Protein AF-A0A4V3SUG1-F1 (afdb_monomer)

Nearest PDB structures (foldseek):
  7qv2-assembly1_o  TM=6.610E-01  e=2.410E+00  Bacillus subtilis subsp. subtilis str. 168

Solvent-accessible surface area (backbone atoms only — not comparable to full-atom values): 10785 Å² total; per-residue (Å²): 130,86,82,70,80,78,50,72,69,60,48,41,54,49,28,50,52,49,37,55,48,49,69,65,72,40,88,90,55,64,85,38,77,63,55,48,48,53,32,50,50,28,51,52,52,40,51,50,55,50,52,50,44,53,58,48,58,72,50,45,50,59,50,50,52,52,50,52,52,52,49,48,53,52,48,53,54,53,71,71,41,43,58,68,19,54,51,28,40,54,55,15,66,74,33,38,89,87,35,51,72,59,15,52,52,28,43,52,51,14,54,49,39,40,54,53,50,70,62,44,64,60,58,56,52,52,49,51,52,52,47,51,50,53,51,50,52,40,67,78,44,76,64,81,79,87,50,100,80,50,93,82,66,81,71,74,87,71,72,78,77,68,52,75,66,54,51,50,51,57,52,49,52,72,76,62,70,72,87,86,82,83,86,86,135

Secondary structure (DSSP, 8-state):
----PPPHHHHHHHHHHHHHHHHHS-SSSTT-HHHHHHHHHHHHHHHHHHHHHIIIIIIIHHHHHHHHHHHHHHHHHHHHS-HHHHHHHHHHHHHTTT-HHHHHHHHHHHHHHHHHHHTTHHHHHHHHHHHHHHHHHHHHS-S--S-TT-TT-----------HHHHHHHHHHHHH---------

Foldseek 3Di:
DPCPDDDLVNLLVVLVVLLVCLCVVDPPCRPPPPSVVSNVVSVVVNVVSVVVCCVCPVDPVVVVVVVVVVVVVVVVVVLLDLVQLVVLQVVLVVCCVPCVPSSVVSNVVSVVSVVVSVVCPVVVVVVVVVVVVVVVVCVVPVDDPPDPPDPPDPPPPDDDPDPPVRVVVVVCCVPPVDDDDDDDD

pLDDT: mean 75.35, std 15.06, range [39.34, 98.12]

Sequence (185 aa):
MTDTPMTPDAALTRLRQYGELTSTWSTATYNDGTEKALHEIALTLATEVQQWRATFGEKALPGALAEMNRLRARVAELEGRPIEAHVLRQAAAQVEDDYPEAAASLYKAANGAEHAAARRPWQAADLAEGQAQLDAMRADHPAPCRVPDSPDCTCPDEEPPLSGDSLRTALHGHLFGGSRGLDQR

Structure (mmCIF, N/CA/C/O backbone):
data_AF-A0A4V3SUG1-F1
#
_entry.id   AF-A0A4V3SUG1-F1
#
loop_
_atom_site.group_PDB
_atom_site.id
_atom_site.type_symbol
_atom_site.label_atom_id
_atom_site.label_alt_id
_atom_site.label_comp_id
_atom_site.label_asym_id
_atom_site.label_entity_id
_atom_site.label_seq_id
_atom_site.pdbx_PDB_ins_code
_atom_site.Cartn_x
_atom_site.Cartn_y
_atom_site.Cartn_z
_atom_site.occupancy
_atom_site.B_iso_or_equiv
_atom_site.auth_seq_id
_atom_site.auth_comp_id
_atom_site.auth_asym_id
_atom_site.auth_atom_id
_atom_site.pdbx_PDB_model_num
ATOM 1 N N . MET A 1 1 ? -26.459 17.212 17.503 1.00 39.34 1 MET A N 1
ATOM 2 C CA . MET A 1 1 ? -25.762 16.248 18.375 1.00 39.34 1 MET A CA 1
ATOM 3 C C . MET A 1 1 ? -24.494 15.871 17.644 1.00 39.34 1 MET A C 1
ATOM 5 O O . MET A 1 1 ? -24.583 15.443 16.505 1.00 39.34 1 MET A O 1
ATOM 9 N N . THR A 1 2 ? -23.327 16.186 18.195 1.00 47.56 2 THR A N 1
ATOM 10 C CA . THR A 1 2 ? -22.052 15.781 17.596 1.00 47.56 2 THR A CA 1
ATOM 11 C C . THR A 1 2 ? -21.879 14.293 17.864 1.00 47.56 2 THR A C 1
ATOM 13 O O . THR A 1 2 ? -21.487 13.915 18.968 1.00 47.56 2 THR A O 1
ATOM 16 N N . ASP A 1 3 ? -22.233 13.462 16.883 1.00 63.66 3 ASP A N 1
ATOM 17 C CA . ASP A 1 3 ? -21.996 12.015 16.893 1.00 63.66 3 ASP A CA 1
ATOM 18 C C . ASP A 1 3 ? -20.505 11.749 16.697 1.00 63.66 3 ASP A C 1
ATOM 20 O O . ASP A 1 3 ? -20.053 11.254 15.667 1.00 63.66 3 ASP A O 1
ATOM 24 N N . THR A 1 4 ? -19.706 12.133 17.689 1.00 75.50 4 THR A N 1
ATOM 25 C CA . THR A 1 4 ? -18.335 11.655 17.776 1.00 75.50 4 THR A CA 1
ATOM 26 C C . THR A 1 4 ? -18.421 10.161 18.085 1.00 75.50 4 THR A C 1
ATOM 28 O O . THR A 1 4 ? -18.920 9.801 19.158 1.00 75.50 4 THR A O 1
ATOM 31 N N . PRO A 1 5 ? -17.981 9.275 17.172 1.00 76.44 5 PRO A N 1
ATOM 32 C CA . PRO A 1 5 ? -18.080 7.842 17.391 1.00 76.44 5 PRO A CA 1
ATOM 33 C C . PRO A 1 5 ? -17.261 7.454 18.626 1.00 76.44 5 PRO A C 1
ATOM 35 O O . PRO A 1 5 ? -16.101 7.841 18.780 1.00 76.44 5 PRO A O 1
ATOM 38 N N . MET A 1 6 ? -17.891 6.710 19.536 1.00 83.00 6 MET A N 1
ATOM 39 C CA . MET A 1 6 ? -17.261 6.250 20.771 1.00 83.00 6 MET A CA 1
ATOM 40 C C . MET A 1 6 ? -16.133 5.270 20.445 1.00 83.00 6 MET A C 1
ATOM 42 O O . MET A 1 6 ? -16.311 4.351 19.646 1.00 83.00 6 MET A O 1
ATOM 46 N N . THR A 1 7 ? -14.971 5.445 21.075 1.00 86.44 7 THR A N 1
ATOM 47 C CA . THR A 1 7 ? -13.862 4.504 20.899 1.00 86.44 7 THR A CA 1
ATOM 48 C C . THR A 1 7 ? -14.201 3.149 21.539 1.00 86.44 7 THR A C 1
ATOM 50 O O . THR A 1 7 ? -14.936 3.109 22.531 1.00 86.44 7 THR A O 1
ATOM 53 N N . PRO A 1 8 ? -13.650 2.029 21.034 1.00 83.56 8 PRO A N 1
ATOM 54 C CA . PRO A 1 8 ? -13.909 0.699 21.596 1.00 83.56 8 PRO A CA 1
ATOM 55 C C . PRO A 1 8 ? -13.581 0.592 23.093 1.00 83.56 8 PRO A C 1
ATOM 57 O O . PRO A 1 8 ? -14.304 -0.058 23.844 1.00 83.56 8 PRO A O 1
ATOM 60 N N . ASP A 1 9 ? -12.536 1.286 23.552 1.00 83.06 9 ASP A N 1
ATOM 61 C CA . ASP A 1 9 ? -12.132 1.302 24.964 1.00 83.06 9 ASP A CA 1
ATOM 62 C C . ASP A 1 9 ? -13.114 2.080 25.846 1.00 83.06 9 ASP A C 1
ATOM 64 O O . ASP A 1 9 ? -13.445 1.647 26.956 1.00 83.06 9 ASP A O 1
ATOM 68 N N . ALA A 1 10 ? -13.639 3.197 25.335 1.00 85.12 10 ALA A N 1
ATOM 69 C CA . ALA A 1 10 ? -14.691 3.944 26.008 1.00 85.12 10 ALA A CA 1
ATOM 70 C C . ALA A 1 10 ? -15.994 3.130 26.068 1.00 85.12 10 ALA A C 1
ATOM 72 O O . ALA A 1 10 ? -16.642 3.110 27.113 1.00 85.12 10 ALA A O 1
ATOM 73 N N . ALA A 1 11 ? -16.337 2.399 25.001 1.00 86.19 11 ALA A N 1
ATOM 74 C CA . ALA A 1 11 ? -17.502 1.516 24.967 1.00 86.19 11 ALA A CA 1
ATOM 75 C C . ALA A 1 11 ? -17.386 0.364 25.979 1.00 86.19 11 ALA A C 1
ATOM 77 O O . ALA A 1 11 ? -18.311 0.140 26.757 1.00 86.19 11 ALA A O 1
ATOM 78 N N . LEU A 1 12 ? -16.233 -0.313 26.047 1.00 86.75 12 LEU A N 1
ATOM 79 C CA . LEU A 1 12 ? -15.983 -1.381 27.025 1.00 86.75 12 LEU A CA 1
ATOM 80 C C . LEU A 1 12 ? -16.062 -0.888 28.467 1.00 86.75 12 LEU A C 1
ATOM 82 O O . LEU A 1 12 ? -16.659 -1.547 29.318 1.00 86.75 12 LEU A O 1
ATOM 86 N N . THR A 1 13 ? -15.476 0.278 28.738 1.00 89.56 1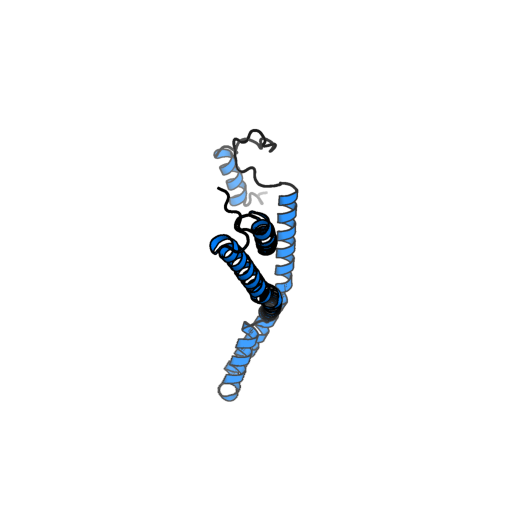3 THR A N 1
ATOM 87 C CA . THR A 1 13 ? -15.534 0.902 30.065 1.00 89.56 13 THR A CA 1
ATOM 88 C C . THR A 1 13 ? -16.981 1.181 30.460 1.00 89.56 13 THR A C 1
ATOM 90 O O . THR A 1 13 ? -17.400 0.833 31.562 1.00 89.56 13 THR A O 1
ATOM 93 N N . ARG A 1 14 ? -17.773 1.731 29.534 1.00 87.12 14 ARG A N 1
ATOM 94 C CA . ARG A 1 14 ? -19.186 2.036 29.769 1.00 87.12 14 ARG A CA 1
ATOM 95 C C . ARG A 1 14 ? -20.020 0.776 29.991 1.00 87.12 14 ARG A C 1
ATOM 97 O O . ARG A 1 14 ? -20.840 0.757 30.898 1.00 87.12 14 ARG A O 1
ATOM 104 N N . LEU A 1 15 ? -19.798 -0.281 29.209 1.00 88.50 15 LEU A N 1
ATOM 105 C CA . LEU A 1 15 ? -20.522 -1.550 29.347 1.00 88.50 15 LEU A CA 1
ATOM 106 C C . LEU A 1 15 ? -20.236 -2.239 30.688 1.00 88.50 15 LEU A C 1
ATOM 108 O O . LEU A 1 15 ? -21.158 -2.757 31.313 1.00 88.50 15 LEU A O 1
ATOM 112 N N . ARG A 1 16 ? -18.990 -2.182 31.179 1.00 85.44 16 ARG A N 1
ATOM 113 C CA . ARG A 1 16 ? -18.639 -2.681 32.521 1.00 85.44 16 ARG A CA 1
ATOM 114 C C . ARG A 1 16 ? -19.339 -1.891 33.621 1.00 85.44 16 ARG A C 1
ATOM 116 O O . ARG A 1 16 ? -19.961 -2.491 34.489 1.00 85.44 16 ARG A O 1
ATOM 123 N N . GLN A 1 17 ? -19.313 -0.562 33.527 1.00 85.56 17 GLN A N 1
ATOM 124 C CA . GLN A 1 17 ? -20.032 0.309 34.461 1.00 85.56 17 GLN A CA 1
ATOM 125 C C . GLN A 1 17 ? -21.537 0.019 34.454 1.00 85.56 17 GLN A C 1
ATOM 127 O O . GLN A 1 17 ? -22.148 -0.057 35.513 1.00 85.56 17 GLN A O 1
ATOM 132 N N . TYR A 1 18 ? -22.141 -0.205 33.283 1.00 83.06 18 TYR A N 1
ATOM 133 C CA . TYR A 1 18 ? -23.546 -0.606 33.187 1.00 83.06 18 TYR A CA 1
ATOM 134 C C . TYR A 1 18 ? -23.814 -1.967 33.839 1.00 83.06 18 TYR A C 1
ATOM 136 O O . TYR A 1 18 ? -24.803 -2.101 34.556 1.00 83.06 18 TYR A O 1
ATOM 144 N N . GLY A 1 19 ? -22.940 -2.958 33.648 1.00 76.50 19 GLY A N 1
ATOM 145 C CA . GLY A 1 19 ? -23.052 -4.264 34.304 1.00 76.50 19 GLY A CA 1
ATOM 146 C C . GLY A 1 19 ? -22.979 -4.180 35.835 1.00 76.50 19 GLY A C 1
ATOM 147 O O . GLY A 1 19 ? -23.731 -4.862 36.526 1.00 76.50 19 GLY A O 1
ATOM 148 N N . GLU A 1 20 ? -22.126 -3.303 36.366 1.00 78.62 20 GLU A N 1
ATOM 149 C CA . GLU A 1 20 ? -21.974 -3.070 37.808 1.00 78.62 20 GLU A CA 1
ATOM 150 C C . GLU A 1 20 ? -23.147 -2.266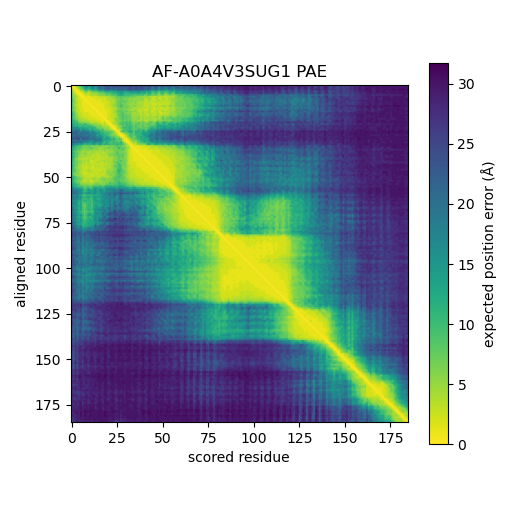 38.395 1.00 78.62 20 GLU A C 1
ATOM 152 O O . GLU A 1 20 ? -23.672 -2.603 39.457 1.00 78.62 20 GLU A O 1
ATOM 157 N N . LEU A 1 21 ? -23.621 -1.235 37.692 1.00 74.38 21 LEU A N 1
ATOM 158 C CA . LEU A 1 21 ? -24.740 -0.401 38.143 1.00 74.38 21 LEU A CA 1
ATOM 159 C C . LEU A 1 21 ? -26.077 -1.146 38.092 1.00 74.38 21 LEU A C 1
ATOM 161 O O . LEU A 1 21 ? -26.875 -1.026 39.016 1.00 74.38 21 LEU A O 1
ATOM 165 N N . THR A 1 22 ? -26.303 -1.970 37.067 1.00 65.12 22 THR A N 1
ATOM 166 C CA . THR A 1 22 ? -27.510 -2.817 36.980 1.00 65.12 22 THR A CA 1
ATOM 167 C C . THR A 1 22 ? -27.566 -3.855 38.095 1.00 65.12 22 THR A C 1
ATOM 169 O O . THR A 1 22 ? -28.653 -4.192 38.545 1.00 65.12 22 THR A O 1
ATOM 172 N N . SER A 1 23 ? -26.415 -4.294 38.614 1.00 62.53 23 SER A N 1
ATOM 173 C CA . SER A 1 23 ? -26.370 -5.182 39.778 1.00 62.53 23 SER A CA 1
ATOM 174 C C . SER A 1 23 ? -26.768 -4.488 41.084 1.00 62.53 23 SER A C 1
ATOM 176 O O . SER A 1 23 ? -27.172 -5.151 42.022 1.00 62.53 23 SER A O 1
ATOM 178 N N . THR A 1 24 ? -26.687 -3.161 41.190 1.00 62.56 24 THR A N 1
ATOM 179 C CA . THR A 1 24 ? -26.951 -2.453 42.458 1.00 62.56 24 THR A CA 1
ATOM 180 C C . THR A 1 24 ? -28.260 -1.670 42.461 1.00 62.56 24 THR A C 1
ATOM 182 O O . THR A 1 24 ? -28.646 -1.145 43.506 1.00 62.56 24 THR A O 1
ATOM 185 N N . TRP A 1 25 ? -28.958 -1.589 41.322 1.00 63.44 25 TRP A N 1
ATOM 186 C CA . TRP A 1 25 ? -30.063 -0.646 41.159 1.00 63.44 25 TRP A CA 1
ATOM 187 C C . TRP A 1 25 ? -31.364 -1.046 41.858 1.00 63.44 25 TRP A C 1
ATOM 189 O O . TRP A 1 25 ? -32.143 -0.162 42.212 1.00 63.44 25 TRP A O 1
ATOM 199 N N . SER A 1 26 ? -31.571 -2.330 42.156 1.00 51.25 26 SER A N 1
ATOM 200 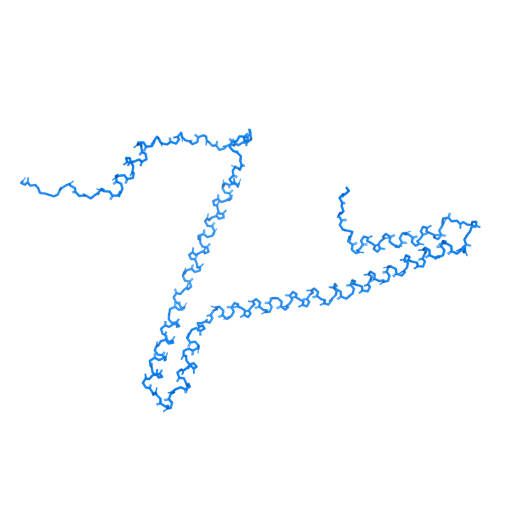C CA . SER A 1 26 ? -32.737 -2.755 42.924 1.00 51.25 26 SER A CA 1
ATOM 201 C C . SER A 1 26 ? -32.447 -3.976 43.788 1.00 51.25 26 SER A C 1
ATOM 203 O O . SER A 1 26 ? -32.254 -5.085 43.308 1.00 51.25 26 SER A O 1
ATOM 205 N N . THR A 1 27 ? -32.468 -3.797 45.107 1.00 54.91 27 THR A N 1
ATOM 206 C CA . THR A 1 27 ? -32.511 -4.908 46.072 1.00 54.91 27 THR A CA 1
ATOM 207 C C . THR A 1 27 ? -33.923 -5.483 46.235 1.00 54.91 27 THR A C 1
ATOM 209 O O . THR A 1 27 ? -34.080 -6.546 46.830 1.00 54.91 27 THR A O 1
ATOM 212 N N . ALA A 1 28 ? -34.950 -4.806 45.702 1.00 54.59 28 ALA A N 1
ATOM 213 C CA . ALA A 1 28 ? -36.356 -5.213 45.780 1.00 54.59 28 ALA A CA 1
ATOM 214 C C . ALA A 1 28 ? -36.788 -6.122 44.614 1.00 54.59 28 ALA A C 1
ATOM 216 O O . ALA A 1 28 ? -37.690 -6.942 44.775 1.00 54.59 28 ALA A O 1
ATOM 217 N N . THR A 1 29 ? -36.126 -5.994 43.463 1.00 57.28 29 THR A N 1
ATOM 218 C CA . THR A 1 29 ? -36.338 -6.804 42.252 1.00 57.28 29 THR A CA 1
ATOM 219 C C . THR A 1 29 ? -35.057 -7.478 41.776 1.00 57.28 29 THR A C 1
ATOM 221 O O . THR A 1 29 ? -35.002 -7.973 40.655 1.00 57.28 29 THR A O 1
ATOM 224 N N . TYR A 1 30 ? -34.041 -7.542 42.641 1.00 48.16 30 TYR A N 1
ATOM 225 C CA . TYR A 1 30 ? -32.801 -8.255 42.372 1.00 48.16 30 TYR A CA 1
ATOM 226 C C . TYR A 1 30 ? -33.146 -9.659 41.864 1.00 48.16 30 TYR A C 1
ATOM 228 O O . TYR A 1 30 ? -33.762 -10.441 42.595 1.00 48.16 30 TYR A O 1
ATOM 236 N N . ASN A 1 31 ? -32.752 -9.967 40.623 1.00 54.44 31 ASN A N 1
ATOM 237 C CA . ASN A 1 31 ? -33.050 -11.218 39.909 1.00 54.44 31 ASN A CA 1
ATOM 238 C C . ASN A 1 31 ? -34.424 -11.298 39.196 1.00 54.44 31 ASN A C 1
ATOM 240 O O . ASN A 1 31 ? -34.845 -12.396 38.818 1.00 54.44 31 ASN A O 1
ATOM 244 N N . ASP A 1 32 ? -35.115 -10.174 38.975 1.00 64.56 32 ASP A N 1
ATOM 245 C CA . ASP A 1 32 ? -36.235 -10.103 38.032 1.00 64.56 32 ASP A CA 1
ATOM 246 C C . ASP A 1 32 ? -35.755 -10.178 36.572 1.00 64.56 32 ASP A C 1
ATOM 248 O O . ASP A 1 32 ? -34.571 -10.028 36.255 1.00 64.56 32 ASP A O 1
ATOM 252 N N . GLY A 1 33 ? -36.684 -10.470 35.661 1.00 70.19 33 GLY A N 1
ATOM 253 C CA . GLY A 1 33 ? -36.345 -10.749 34.268 1.00 70.19 33 GLY A CA 1
ATOM 254 C C . GLY A 1 33 ? -35.721 -9.573 33.510 1.00 70.19 33 GLY A C 1
ATOM 255 O O . GLY A 1 33 ? -34.997 -9.814 32.548 1.00 70.19 33 GLY A O 1
ATOM 256 N N . THR A 1 34 ? -35.965 -8.323 33.914 1.00 76.12 34 THR A N 1
ATOM 257 C CA . THR A 1 34 ? -35.558 -7.148 33.125 1.00 76.12 34 THR A CA 1
ATOM 258 C C . THR A 1 34 ? -34.149 -6.697 33.485 1.00 76.12 34 THR A C 1
ATOM 260 O O . THR A 1 34 ? -33.325 -6.495 32.593 1.00 76.12 34 THR A O 1
ATOM 263 N N . GLU A 1 35 ? -33.832 -6.584 34.777 1.00 70.50 35 GLU A N 1
ATOM 264 C CA . GLU A 1 35 ? -32.487 -6.189 35.224 1.00 70.50 35 GLU A CA 1
ATOM 265 C C . GLU A 1 35 ? -31.446 -7.245 34.850 1.00 70.50 35 GLU A C 1
ATOM 267 O O . GLU A 1 35 ? -30.361 -6.917 34.362 1.00 70.50 35 GLU A O 1
ATOM 272 N N . LYS A 1 36 ? -31.815 -8.525 34.976 1.00 75.75 36 LYS A N 1
ATOM 273 C CA . LYS A 1 36 ? -30.982 -9.641 34.532 1.00 75.75 36 LYS A CA 1
ATOM 274 C C . LYS A 1 36 ? -30.741 -9.612 33.021 1.00 75.75 36 LYS A C 1
ATOM 276 O O . LYS A 1 36 ? -29.599 -9.763 32.595 1.00 75.75 36 LYS A O 1
ATOM 281 N N . ALA A 1 37 ? -31.778 -9.360 32.218 1.00 81.31 37 ALA A N 1
ATOM 282 C CA . ALA A 1 37 ? -31.633 -9.261 30.767 1.00 81.31 37 ALA A CA 1
ATOM 283 C C . ALA A 1 37 ? -30.714 -8.099 30.355 1.00 81.31 37 ALA A C 1
ATOM 285 O O . ALA A 1 37 ? -29.872 -8.264 29.476 1.00 81.31 37 ALA A O 1
ATOM 286 N N . LEU A 1 38 ? -30.821 -6.935 31.004 1.00 80.50 38 LEU A N 1
ATOM 287 C CA . LEU A 1 38 ? -29.943 -5.791 30.726 1.00 80.50 38 LEU A CA 1
ATOM 288 C C . LEU A 1 38 ? -28.483 -6.075 31.094 1.00 80.50 38 LEU A C 1
ATOM 290 O O . LEU A 1 38 ? -27.578 -5.706 30.342 1.00 80.50 38 LEU A O 1
ATOM 294 N N . HIS A 1 39 ? -28.252 -6.753 32.218 1.00 80.12 39 HIS A N 1
ATOM 295 C CA . HIS A 1 39 ? -26.918 -7.187 32.619 1.00 80.12 39 HIS A CA 1
ATOM 296 C C . HIS A 1 39 ? -26.322 -8.185 31.613 1.00 80.12 39 HIS A C 1
ATOM 298 O O . HIS A 1 39 ? -25.184 -8.016 31.174 1.00 80.12 39 HIS A O 1
ATOM 304 N N . GLU A 1 40 ? -27.101 -9.183 31.188 1.00 84.56 40 GLU A N 1
ATOM 305 C CA . GLU A 1 40 ? -26.687 -10.161 30.175 1.00 84.56 40 GLU A CA 1
ATOM 306 C C . GLU A 1 40 ? -26.355 -9.484 28.839 1.00 84.56 40 GLU A C 1
ATOM 308 O O . GLU A 1 40 ? -25.291 -9.739 28.277 1.00 84.56 40 GLU A O 1
ATOM 313 N N . ILE A 1 41 ? -27.187 -8.544 28.378 1.00 85.81 41 ILE A N 1
ATOM 314 C CA . ILE A 1 41 ? -26.924 -7.757 27.163 1.00 85.81 41 ILE A CA 1
ATOM 315 C C . ILE A 1 41 ? -25.614 -6.967 27.292 1.00 85.81 41 ILE A C 1
ATOM 317 O O . ILE A 1 41 ? -24.803 -6.967 26.364 1.00 85.81 41 ILE A O 1
ATOM 321 N N . ALA A 1 42 ? -25.373 -6.312 28.432 1.00 85.19 42 ALA A N 1
ATOM 322 C CA . ALA A 1 42 ? -24.147 -5.549 28.653 1.00 85.19 42 ALA A CA 1
ATOM 323 C C . ALA A 1 42 ? -22.894 -6.442 28.604 1.00 85.19 42 ALA A C 1
ATOM 325 O O . ALA A 1 42 ? -21.883 -6.054 28.011 1.00 85.19 42 ALA A O 1
ATOM 326 N N . LEU A 1 43 ? -22.969 -7.649 29.174 1.00 85.94 43 LEU A N 1
ATOM 327 C CA . LEU A 1 43 ? -21.888 -8.633 29.114 1.00 85.94 43 LEU A CA 1
ATOM 328 C C . LEU A 1 43 ? -21.658 -9.147 27.690 1.00 85.94 43 LEU A C 1
ATOM 330 O O . LEU A 1 43 ? -20.514 -9.148 27.234 1.00 85.94 43 LEU A O 1
ATOM 334 N N . THR A 1 44 ? -22.718 -9.527 26.972 1.00 92.19 44 THR A N 1
ATOM 335 C CA . THR A 1 44 ? -22.619 -10.005 25.584 1.00 92.19 44 THR A CA 1
ATOM 336 C C . THR A 1 44 ? -21.986 -8.948 24.684 1.00 92.19 44 THR A C 1
ATOM 338 O O . THR A 1 44 ? -21.011 -9.242 23.992 1.00 92.19 44 THR A O 1
ATOM 341 N N . LEU A 1 45 ? -22.446 -7.696 24.763 1.00 89.94 45 LEU A N 1
ATOM 342 C CA . LEU A 1 45 ? -21.866 -6.590 23.999 1.00 89.94 45 LEU A CA 1
ATOM 343 C C . LEU A 1 45 ? -20.395 -6.347 24.367 1.00 89.94 45 LEU A C 1
ATOM 345 O O . LEU A 1 45 ? -19.571 -6.079 23.494 1.00 89.94 45 LEU A O 1
ATOM 349 N N . ALA A 1 46 ? -20.026 -6.470 25.646 1.00 87.56 46 ALA A N 1
ATOM 350 C CA . ALA A 1 46 ? -18.634 -6.316 26.061 1.00 87.56 46 ALA A CA 1
ATOM 351 C C . ALA A 1 46 ? -17.740 -7.428 25.488 1.00 87.56 46 ALA A C 1
ATOM 353 O O . ALA A 1 46 ? -16.597 -7.163 25.106 1.00 87.56 46 ALA A O 1
ATOM 354 N N . THR A 1 47 ? -18.247 -8.660 25.405 1.00 90.38 47 THR A N 1
ATOM 355 C CA . THR A 1 47 ? -17.551 -9.778 24.758 1.00 90.38 47 THR A CA 1
ATOM 356 C C . THR A 1 47 ? -17.404 -9.552 23.254 1.00 90.38 47 THR A C 1
ATOM 358 O O . THR A 1 47 ? -16.306 -9.725 22.728 1.00 90.38 47 THR A O 1
ATOM 361 N N . GLU A 1 48 ? -18.455 -9.115 22.563 1.00 91.44 48 GLU A N 1
ATOM 362 C CA . GLU A 1 48 ? -18.408 -8.833 21.122 1.00 91.44 48 GLU A CA 1
ATOM 363 C C . GLU A 1 48 ? -17.403 -7.724 20.784 1.00 91.44 48 GLU A C 1
ATOM 365 O O . GLU A 1 48 ? -16.558 -7.898 19.904 1.00 91.44 48 GLU A O 1
ATOM 370 N N . VAL A 1 49 ? -17.403 -6.619 21.539 1.00 88.50 49 VAL A N 1
ATOM 371 C CA . VAL A 1 49 ? -16.436 -5.526 21.338 1.00 88.50 49 VAL A CA 1
ATOM 372 C C . VAL A 1 49 ? -14.996 -6.005 21.574 1.00 88.50 49 VAL A C 1
ATOM 374 O O . VAL A 1 49 ? -14.090 -5.618 20.833 1.00 88.50 49 VAL A O 1
ATOM 377 N N . GLN A 1 50 ? -14.762 -6.888 22.554 1.00 87.19 50 GLN A N 1
ATOM 378 C CA . GLN A 1 50 ? -13.445 -7.508 22.758 1.00 87.19 50 GLN A CA 1
ATOM 379 C C . GLN A 1 50 ? -13.040 -8.414 21.589 1.00 87.19 50 GLN A C 1
ATOM 381 O O . GLN A 1 50 ? -11.897 -8.346 21.136 1.00 87.19 50 GLN A O 1
ATOM 386 N N . GLN A 1 51 ? -13.960 -9.228 21.067 1.00 86.69 51 GLN A N 1
ATOM 387 C CA . GLN A 1 51 ? -13.699 -10.086 19.908 1.00 86.69 51 GLN A CA 1
ATOM 388 C C . GLN A 1 51 ? -13.358 -9.263 18.663 1.00 86.69 51 GLN A C 1
ATOM 390 O O . GLN A 1 51 ? -12.402 -9.579 17.948 1.00 86.69 51 GLN A O 1
ATOM 395 N N . TRP A 1 52 ? -14.089 -8.174 18.416 1.00 85.88 52 TRP A N 1
ATOM 396 C CA . TRP A 1 52 ? -13.799 -7.266 17.307 1.00 85.88 52 TRP A CA 1
ATOM 397 C C . TRP A 1 52 ? -12.436 -6.603 17.490 1.00 85.88 52 TRP A C 1
ATOM 399 O O . TRP A 1 52 ? -11.642 -6.556 16.551 1.00 85.88 52 TRP A O 1
ATOM 409 N N . ARG A 1 53 ? -12.097 -6.174 18.710 1.00 83.12 53 ARG A N 1
ATOM 410 C CA . ARG A 1 53 ? -10.773 -5.618 19.008 1.00 83.12 53 ARG A CA 1
ATOM 411 C C . ARG A 1 53 ? -9.649 -6.620 18.744 1.00 83.12 53 ARG A C 1
ATOM 413 O O . ARG A 1 53 ? -8.653 -6.242 18.137 1.00 83.12 53 ARG A O 1
ATOM 420 N N . ALA A 1 54 ? -9.802 -7.877 19.143 1.00 82.94 54 ALA A N 1
ATOM 421 C CA . ALA A 1 54 ? -8.807 -8.913 18.862 1.00 82.94 54 ALA A CA 1
ATOM 422 C C . ALA A 1 54 ? -8.671 -9.174 17.350 1.00 82.94 54 ALA A C 1
ATOM 424 O O . ALA A 1 54 ? -7.568 -9.286 16.817 1.00 82.94 54 ALA A O 1
ATOM 425 N N . THR A 1 55 ? -9.796 -9.198 16.633 1.00 80.81 55 THR A N 1
ATOM 426 C CA . THR A 1 55 ? -9.825 -9.464 15.188 1.00 80.81 55 THR A CA 1
ATOM 427 C C . THR A 1 55 ? -9.176 -8.333 14.383 1.00 80.81 55 THR A C 1
ATOM 429 O O . THR A 1 55 ? -8.346 -8.588 13.510 1.00 80.81 55 THR A O 1
ATOM 432 N N . PHE A 1 56 ? -9.508 -7.078 14.693 1.00 75.19 56 PHE A N 1
ATOM 433 C CA . PHE A 1 56 ? -9.077 -5.915 13.910 1.00 75.19 56 PHE A CA 1
ATOM 434 C C . PHE A 1 56 ? -7.826 -5.213 14.467 1.00 75.19 56 PHE A C 1
ATOM 436 O O . PHE A 1 56 ? -7.049 -4.643 13.703 1.00 75.19 56 PHE A O 1
ATOM 443 N N . GLY A 1 57 ? -7.600 -5.263 15.780 1.00 70.00 57 GLY A N 1
ATOM 444 C CA . GLY A 1 57 ? -6.509 -4.555 16.454 1.00 70.00 57 GLY A CA 1
ATOM 445 C C . GLY A 1 57 ? -5.198 -5.337 16.517 1.00 70.00 57 GLY A C 1
ATOM 446 O O . GLY A 1 57 ? -4.151 -4.779 16.205 1.00 70.00 57 GLY A O 1
ATOM 447 N N . GLU A 1 58 ? -5.231 -6.621 16.890 1.00 63.69 58 GLU A N 1
ATOM 448 C CA . GLU A 1 58 ? -3.994 -7.393 17.115 1.00 63.69 58 GLU A CA 1
ATOM 449 C C . GLU A 1 58 ? -3.354 -7.920 15.829 1.00 63.69 58 GLU A C 1
ATOM 451 O O . GLU A 1 58 ? -2.132 -8.033 15.754 1.00 63.69 58 GLU A O 1
ATOM 456 N N . LYS A 1 59 ? -4.154 -8.251 14.808 1.00 60.59 59 LYS A N 1
ATOM 457 C CA . LYS A 1 59 ? -3.647 -8.929 13.602 1.00 60.59 59 LYS A CA 1
ATOM 458 C C . LYS A 1 59 ? -3.808 -8.119 12.323 1.00 60.59 59 LYS A C 1
ATOM 460 O O . LYS A 1 59 ? -2.895 -8.108 11.500 1.00 60.59 59 LYS A O 1
ATOM 465 N N . ALA A 1 60 ? -4.937 -7.435 12.149 1.00 72.50 60 ALA A N 1
ATOM 466 C CA . ALA A 1 60 ? -5.245 -6.794 10.873 1.00 72.50 60 ALA A CA 1
ATOM 467 C C . ALA A 1 60 ? -4.424 -5.517 10.641 1.00 72.50 60 ALA A C 1
ATOM 469 O O . ALA A 1 60 ? -3.839 -5.354 9.576 1.00 72.50 60 ALA A O 1
ATOM 470 N N . LEU A 1 61 ? -4.330 -4.633 11.638 1.00 77.81 61 LEU A N 1
ATOM 471 C CA . LEU A 1 61 ? -3.657 -3.337 11.490 1.00 77.81 61 LEU A CA 1
ATOM 472 C C . LEU A 1 61 ? -2.127 -3.445 11.358 1.00 77.81 61 LEU A C 1
ATOM 474 O O . LEU A 1 61 ? -1.585 -2.907 10.390 1.00 77.81 61 LEU A O 1
ATOM 478 N N . PRO A 1 62 ? -1.412 -4.164 12.247 1.00 80.00 62 PRO A N 1
ATOM 479 C CA . PRO A 1 62 ? 0.036 -4.326 12.113 1.00 80.00 62 PRO A CA 1
ATOM 480 C C . PRO A 1 62 ? 0.423 -5.095 10.844 1.00 80.00 62 PRO A C 1
ATOM 482 O O . PRO A 1 62 ? 1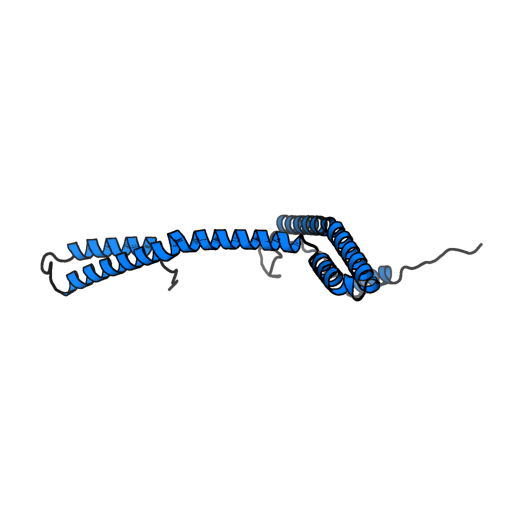.372 -4.713 10.162 1.00 80.00 62 PRO A O 1
ATOM 485 N N . GLY A 1 63 ? -0.341 -6.137 10.490 1.00 81.56 63 GLY A N 1
ATOM 486 C CA . GLY A 1 63 ? -0.129 -6.910 9.266 1.00 81.56 63 GLY A CA 1
ATOM 487 C C . GLY A 1 63 ? -0.343 -6.078 8.001 1.00 81.56 63 GLY A C 1
ATOM 488 O O . GLY A 1 63 ? 0.503 -6.092 7.110 1.00 81.56 63 GLY A O 1
ATOM 489 N N . ALA A 1 64 ? -1.422 -5.291 7.942 1.00 81.12 64 ALA A N 1
ATOM 490 C CA . ALA A 1 64 ? -1.697 -4.408 6.810 1.00 81.12 64 ALA A CA 1
ATOM 491 C C . ALA A 1 64 ? -0.655 -3.287 6.673 1.00 81.12 64 ALA A C 1
ATOM 493 O O . ALA A 1 64 ? -0.240 -2.977 5.560 1.00 81.12 64 ALA A O 1
ATOM 494 N N . LEU A 1 65 ? -0.189 -2.702 7.783 1.00 85.75 65 LEU A N 1
ATOM 495 C CA . LEU A 1 65 ? 0.884 -1.702 7.762 1.00 85.75 65 LEU A CA 1
ATOM 496 C C . LEU A 1 65 ? 2.216 -2.301 7.299 1.00 85.75 65 LEU A C 1
ATOM 498 O O . LEU A 1 65 ? 2.914 -1.687 6.492 1.00 85.75 65 LEU A O 1
ATOM 502 N N . ALA A 1 66 ? 2.559 -3.501 7.771 1.00 86.81 66 ALA A N 1
ATOM 503 C CA . ALA A 1 66 ? 3.752 -4.212 7.325 1.00 86.81 66 ALA A CA 1
ATOM 504 C C . ALA A 1 66 ? 3.687 -4.531 5.823 1.00 86.81 66 ALA A C 1
ATOM 506 O O . ALA A 1 66 ? 4.656 -4.282 5.105 1.00 86.81 66 ALA A O 1
ATOM 507 N N . GLU A 1 67 ? 2.537 -4.999 5.331 1.00 87.81 67 GLU A N 1
ATOM 508 C CA . GLU A 1 67 ? 2.338 -5.276 3.907 1.00 87.81 67 GLU A CA 1
ATOM 509 C C . GLU A 1 67 ? 2.364 -3.995 3.067 1.00 87.81 67 GLU A C 1
ATOM 511 O O . GLU A 1 67 ? 3.022 -3.951 2.032 1.00 87.81 67 GLU A O 1
ATOM 516 N N . MET A 1 68 ? 1.745 -2.908 3.533 1.00 90.69 68 MET A N 1
ATOM 517 C CA . MET A 1 68 ? 1.824 -1.609 2.863 1.00 90.69 68 MET A CA 1
ATOM 518 C C . MET A 1 68 ? 3.275 -1.119 2.767 1.00 90.69 68 MET A C 1
ATOM 520 O O . MET A 1 68 ? 3.695 -0.649 1.711 1.00 90.69 68 MET A O 1
ATOM 524 N N . ASN A 1 69 ? 4.061 -1.248 3.838 1.00 90.12 69 ASN A N 1
ATOM 525 C CA . ASN A 1 69 ? 5.475 -0.870 3.831 1.00 90.12 69 ASN A CA 1
ATOM 526 C C . ASN A 1 69 ? 6.298 -1.756 2.887 1.00 90.12 69 ASN A C 1
ATOM 528 O O . ASN A 1 69 ? 7.129 -1.244 2.136 1.00 90.12 69 ASN A O 1
ATOM 532 N N . ARG A 1 70 ? 6.027 -3.065 2.859 1.00 93.94 70 ARG A N 1
ATOM 533 C CA . ARG A 1 70 ? 6.628 -4.005 1.904 1.00 93.94 70 ARG A CA 1
ATOM 534 C C . ARG A 1 70 ? 6.299 -3.621 0.459 1.00 93.94 70 ARG A C 1
ATOM 536 O O . ARG A 1 70 ? 7.193 -3.585 -0.383 1.00 93.94 70 ARG A O 1
ATOM 543 N N . LEU A 1 71 ? 5.034 -3.320 0.168 1.00 93.25 71 LEU A N 1
ATOM 544 C CA . LEU A 1 71 ? 4.589 -2.904 -1.161 1.00 93.25 71 LEU A CA 1
ATOM 545 C C . LEU A 1 71 ? 5.207 -1.567 -1.565 1.00 93.25 71 LEU A C 1
ATOM 547 O O . LEU A 1 71 ? 5.675 -1.453 -2.690 1.00 93.25 71 LEU A O 1
ATOM 551 N N . ARG A 1 72 ? 5.292 -0.591 -0.654 1.00 89.31 72 ARG A N 1
ATOM 552 C CA . ARG A 1 72 ? 5.992 0.679 -0.905 1.00 89.31 72 ARG A CA 1
ATOM 553 C C . ARG A 1 72 ? 7.462 0.469 -1.245 1.00 89.31 72 ARG A C 1
ATOM 555 O O . ARG A 1 72 ? 7.931 1.045 -2.218 1.00 89.31 72 ARG A O 1
ATOM 562 N N . ALA A 1 73 ? 8.171 -0.377 -0.499 1.00 84.19 73 ALA A N 1
ATOM 563 C CA . ALA A 1 73 ? 9.565 -0.700 -0.801 1.00 84.19 73 ALA A CA 1
ATOM 564 C C . ALA A 1 73 ? 9.708 -1.333 -2.196 1.00 84.19 73 ALA A C 1
ATOM 566 O O . ALA A 1 73 ? 10.596 -0.966 -2.958 1.00 84.19 73 ALA A O 1
ATOM 567 N N . ARG A 1 74 ? 8.788 -2.232 -2.560 1.00 80.56 74 ARG A N 1
ATOM 568 C CA . ARG A 1 74 ? 8.767 -2.877 -3.877 1.00 80.56 74 ARG A CA 1
ATOM 569 C C . ARG A 1 74 ? 8.405 -1.912 -5.008 1.00 80.56 74 ARG A C 1
ATOM 571 O O . ARG A 1 74 ? 8.954 -2.033 -6.095 1.00 80.56 74 ARG A O 1
ATOM 578 N N . VAL A 1 75 ? 7.506 -0.958 -4.769 1.00 83.50 75 VAL A N 1
ATOM 579 C CA . VAL A 1 75 ? 7.210 0.121 -5.724 1.00 83.50 75 VAL A CA 1
ATOM 580 C C . VAL A 1 75 ? 8.446 0.992 -5.921 1.00 83.50 75 VAL A C 1
ATOM 582 O O . VAL A 1 75 ? 8.841 1.180 -7.062 1.00 83.50 75 VAL A O 1
ATOM 585 N N . ALA A 1 76 ? 9.121 1.413 -4.849 1.00 77.00 76 ALA A N 1
ATOM 586 C CA . ALA A 1 76 ? 10.352 2.200 -4.948 1.00 77.00 76 ALA A CA 1
ATOM 587 C C . ALA A 1 76 ? 11.472 1.452 -5.700 1.00 77.00 76 ALA A C 1
ATOM 589 O O . ALA A 1 76 ? 12.180 2.038 -6.516 1.00 77.00 76 ALA A O 1
ATOM 590 N N . GLU A 1 77 ? 11.609 0.140 -5.479 1.00 74.62 77 GLU A N 1
ATOM 591 C CA . GLU A 1 77 ? 12.532 -0.708 -6.243 1.00 74.62 77 GLU A CA 1
ATOM 592 C C . GLU A 1 77 ? 12.170 -0.741 -7.737 1.00 74.62 77 GLU A C 1
ATOM 594 O O . GLU A 1 77 ? 13.045 -0.610 -8.592 1.00 74.62 77 GLU A O 1
ATOM 599 N N . LEU A 1 78 ? 10.884 -0.894 -8.067 1.00 75.50 78 LEU A N 1
ATOM 600 C CA . LEU A 1 78 ? 10.407 -0.924 -9.452 1.00 75.50 78 LEU A CA 1
ATOM 601 C C . LEU A 1 78 ? 10.522 0.438 -10.145 1.00 75.50 78 LEU A C 1
ATOM 603 O O . LEU A 1 78 ? 10.875 0.477 -11.319 1.00 75.50 78 LEU A O 1
ATOM 607 N N . GLU A 1 79 ? 10.272 1.533 -9.432 1.00 72.19 79 GLU A N 1
ATOM 608 C CA . GLU A 1 79 ? 10.460 2.904 -9.917 1.00 72.19 79 GLU A CA 1
ATOM 609 C C . GLU A 1 79 ? 11.940 3.225 -10.161 1.00 72.19 79 GLU A C 1
ATOM 611 O O . GLU A 1 79 ? 12.270 3.954 -11.095 1.00 72.19 79 GLU A O 1
ATOM 616 N N . GLY A 1 80 ? 12.845 2.641 -9.366 1.00 68.50 80 GLY A N 1
ATOM 617 C CA . GLY A 1 80 ? 14.290 2.749 -9.569 1.00 68.50 80 GLY A CA 1
ATOM 618 C C . GLY A 1 80 ? 14.820 1.914 -10.739 1.00 68.50 80 GLY A C 1
ATOM 619 O O . GLY A 1 80 ? 15.922 2.168 -11.232 1.00 68.50 80 GLY A O 1
ATOM 620 N N . ARG A 1 81 ? 14.056 0.924 -11.216 1.00 70.44 81 ARG A N 1
ATOM 621 C CA . ARG A 1 81 ? 14.439 0.123 -12.381 1.00 70.44 81 ARG A CA 1
ATOM 622 C C . ARG A 1 81 ? 14.019 0.847 -13.661 1.00 70.44 81 ARG A C 1
ATOM 624 O O . ARG A 1 81 ? 12.865 1.247 -13.790 1.00 70.44 81 ARG A O 1
ATOM 631 N N . PRO A 1 82 ? 14.894 0.942 -14.675 1.00 75.81 82 PRO A N 1
ATOM 632 C CA . PRO A 1 82 ? 14.475 1.346 -16.009 1.00 75.81 82 PRO A CA 1
ATOM 633 C C . PRO A 1 82 ? 13.625 0.218 -16.612 1.00 75.81 82 PRO A C 1
ATOM 635 O O . PRO A 1 82 ? 14.135 -0.639 -17.330 1.00 75.81 82 PRO A O 1
ATOM 638 N N . ILE A 1 83 ? 12.327 0.185 -16.280 1.00 80.94 83 ILE A N 1
ATOM 639 C CA . ILE A 1 83 ? 11.360 -0.824 -16.755 1.00 80.94 83 ILE A CA 1
ATOM 640 C C . ILE A 1 83 ? 11.433 -0.933 -18.279 1.00 80.94 83 ILE A C 1
ATOM 642 O O . ILE A 1 83 ? 11.460 -2.034 -18.819 1.00 80.94 83 ILE A O 1
ATOM 646 N N . GLU A 1 84 ? 11.569 0.206 -18.954 1.00 84.06 84 GLU A N 1
ATOM 647 C CA . GLU A 1 84 ? 11.792 0.293 -20.394 1.00 84.06 84 GLU A CA 1
ATOM 648 C C . GLU A 1 84 ? 13.021 -0.512 -20.848 1.00 84.06 84 GLU A C 1
ATOM 650 O O . GLU A 1 84 ? 12.907 -1.354 -21.734 1.00 84.06 84 GLU A O 1
ATOM 655 N N . ALA A 1 85 ? 14.177 -0.353 -20.196 1.00 87.00 85 ALA A N 1
ATOM 656 C CA . ALA A 1 85 ? 15.373 -1.124 -20.531 1.00 87.00 85 ALA A CA 1
ATOM 657 C C . ALA A 1 85 ? 15.197 -2.626 -20.276 1.00 87.00 85 ALA A C 1
ATOM 659 O O . ALA A 1 85 ? 15.667 -3.450 -21.060 1.00 87.00 85 ALA A O 1
ATOM 660 N N . HIS A 1 86 ? 14.507 -2.994 -19.195 1.00 87.81 86 HIS A N 1
ATOM 661 C CA . HIS A 1 86 ? 14.244 -4.395 -18.880 1.00 87.81 86 HIS A CA 1
ATOM 662 C C . HIS A 1 86 ? 13.344 -5.056 -19.932 1.00 87.81 86 HIS A C 1
ATOM 664 O O . HIS A 1 86 ? 13.678 -6.132 -20.428 1.00 87.81 86 HIS A O 1
ATOM 670 N N . VAL A 1 87 ? 12.251 -4.389 -20.317 1.00 92.94 87 VAL A N 1
ATOM 671 C CA . VAL A 1 87 ? 11.335 -4.856 -21.368 1.00 92.94 87 VAL A CA 1
ATOM 672 C C . VAL A 1 87 ? 12.059 -4.957 -22.709 1.00 92.94 87 VAL A C 1
ATOM 674 O O . VAL A 1 87 ? 11.928 -5.969 -23.393 1.00 92.94 87 VAL A O 1
ATOM 677 N N . LEU A 1 88 ? 12.880 -3.963 -23.063 1.00 93.62 88 LEU A N 1
ATOM 678 C CA . LEU A 1 88 ? 13.658 -3.973 -24.304 1.00 93.62 88 LEU A CA 1
ATOM 679 C C . LEU A 1 88 ? 14.673 -5.125 -24.349 1.00 93.62 88 LEU A C 1
ATOM 681 O O . LEU A 1 88 ? 14.820 -5.751 -25.395 1.00 93.62 88 LEU A O 1
ATOM 685 N N . ARG A 1 89 ? 15.328 -5.464 -23.229 1.00 93.88 89 ARG A N 1
ATOM 686 C CA . ARG A 1 89 ? 16.215 -6.642 -23.157 1.00 93.88 89 ARG A CA 1
ATOM 687 C C . ARG A 1 89 ? 15.458 -7.956 -23.284 1.00 93.88 89 ARG A C 1
ATOM 689 O O . ARG A 1 89 ? 15.932 -8.858 -23.964 1.00 93.88 89 ARG A O 1
ATOM 696 N N . GLN A 1 90 ? 14.294 -8.070 -22.647 1.00 94.69 90 GLN A N 1
ATOM 697 C CA . GLN A 1 90 ? 13.471 -9.271 -22.766 1.00 94.69 90 GLN A CA 1
ATOM 698 C C . GLN A 1 90 ? 12.972 -9.458 -24.204 1.00 94.69 90 GLN A C 1
ATOM 700 O O . GLN A 1 90 ? 13.023 -10.569 -24.725 1.00 94.69 90 GLN A O 1
ATOM 705 N N . ALA A 1 91 ? 12.547 -8.375 -24.858 1.00 95.38 91 ALA A N 1
ATOM 706 C CA . ALA A 1 91 ? 12.165 -8.393 -26.264 1.00 95.38 91 ALA A CA 1
ATOM 707 C C . ALA A 1 91 ? 13.351 -8.754 -27.173 1.00 95.38 91 ALA A C 1
ATOM 709 O O . ALA A 1 91 ? 13.181 -9.551 -28.088 1.00 95.38 91 ALA A O 1
ATOM 710 N N . ALA A 1 92 ? 14.551 -8.224 -26.899 1.00 96.88 92 ALA A N 1
ATOM 711 C CA . ALA A 1 92 ? 15.764 -8.559 -27.645 1.00 96.88 92 ALA A CA 1
ATOM 712 C C . ALA A 1 92 ? 16.080 -10.060 -27.574 1.00 96.88 92 ALA A C 1
ATOM 714 O O . ALA A 1 92 ? 16.270 -10.684 -28.611 1.00 96.88 92 ALA A O 1
ATOM 715 N N . ALA A 1 93 ? 16.044 -10.643 -26.372 1.00 96.94 93 ALA A N 1
ATOM 716 C CA . ALA A 1 93 ? 16.313 -12.064 -26.160 1.00 96.94 93 ALA A CA 1
ATOM 717 C C . ALA A 1 93 ? 15.297 -12.983 -26.864 1.00 96.94 93 ALA A C 1
ATOM 719 O O . ALA A 1 93 ? 15.649 -14.074 -27.295 1.00 96.94 93 ALA A O 1
ATOM 720 N N . GLN A 1 94 ? 14.036 -12.557 -26.999 1.00 97.50 94 GLN A N 1
ATOM 721 C CA . GLN A 1 94 ? 13.000 -13.346 -27.679 1.00 97.50 94 GLN A CA 1
ATOM 722 C C . GLN A 1 94 ? 13.173 -13.416 -29.198 1.00 97.50 94 GLN A C 1
ATOM 724 O O . GLN A 1 94 ? 12.645 -14.336 -29.813 1.00 97.50 94 GLN A O 1
ATOM 729 N N . VAL A 1 95 ? 13.864 -12.446 -29.798 1.00 97.69 95 VAL A N 1
ATOM 730 C CA . VAL A 1 95 ? 14.039 -12.353 -31.257 1.00 97.69 95 VAL A CA 1
ATOM 731 C C . VAL A 1 95 ? 15.486 -12.575 -31.690 1.00 97.69 95 VAL A C 1
ATOM 733 O O . VAL A 1 95 ? 15.791 -12.415 -32.866 1.00 97.69 95 VAL A O 1
ATOM 736 N N . GLU A 1 96 ? 16.384 -12.911 -30.761 1.00 97.75 96 GLU A N 1
ATOM 737 C CA . GLU A 1 96 ? 17.829 -12.995 -31.005 1.00 97.75 96 GLU A CA 1
ATOM 738 C C . GLU A 1 96 ? 18.190 -14.072 -32.033 1.00 97.75 96 GLU A C 1
ATOM 740 O O . GLU A 1 96 ? 19.000 -13.810 -32.923 1.00 97.75 96 GLU A O 1
ATOM 745 N N . ASP A 1 97 ? 17.527 -15.228 -31.962 1.00 97.31 97 ASP A N 1
ATOM 746 C CA . ASP A 1 97 ? 17.777 -16.357 -32.861 1.00 97.31 97 ASP A CA 1
ATOM 747 C C . ASP A 1 97 ? 17.243 -16.100 -34.281 1.00 97.31 97 ASP A C 1
ATOM 749 O O . ASP A 1 97 ? 17.922 -16.392 -35.267 1.00 97.31 97 ASP A O 1
ATOM 753 N N . ASP A 1 98 ? 16.044 -15.519 -34.392 1.00 98.12 98 ASP A N 1
ATOM 754 C CA . ASP A 1 98 ? 15.364 -15.318 -35.678 1.00 98.12 98 ASP A CA 1
ATOM 755 C C . ASP A 1 98 ? 15.770 -14.000 -36.368 1.00 98.12 98 ASP A C 1
ATOM 757 O O . ASP A 1 98 ? 15.752 -13.897 -37.598 1.00 98.12 98 ASP A O 1
ATOM 761 N N . TYR A 1 99 ? 16.135 -12.975 -35.588 1.00 97.38 99 TYR A N 1
ATOM 762 C CA . TYR A 1 99 ? 16.356 -11.601 -36.051 1.00 97.38 99 TYR A CA 1
ATOM 763 C C . TYR A 1 99 ? 17.494 -10.895 -35.279 1.00 97.38 99 TYR A C 1
ATOM 765 O O . TYR A 1 99 ? 17.251 -9.938 -34.531 1.00 97.38 99 TYR A O 1
ATOM 773 N N . PRO A 1 100 ? 18.765 -11.273 -35.504 1.00 96.12 100 PRO A N 1
ATOM 774 C CA . PRO A 1 100 ? 19.898 -10.761 -34.727 1.00 96.12 100 PRO A CA 1
ATOM 775 C C . PRO A 1 100 ? 20.108 -9.242 -34.865 1.00 96.12 100 PRO A C 1
ATOM 777 O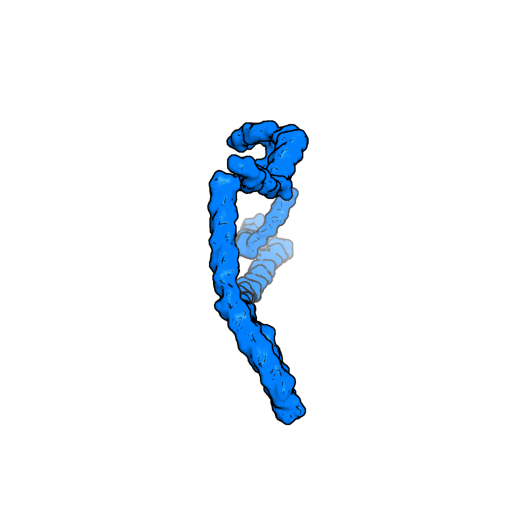 O . PRO A 1 100 ? 20.472 -8.569 -33.899 1.00 96.12 100 PRO A O 1
ATOM 780 N N . GLU A 1 101 ? 19.829 -8.655 -36.035 1.00 97.00 101 GLU A N 1
ATOM 781 C CA . GLU A 1 101 ? 19.922 -7.197 -36.233 1.00 97.00 101 GLU A CA 1
ATOM 782 C C . GLU A 1 101 ? 18.840 -6.425 -35.454 1.00 97.00 101 GLU A C 1
ATOM 784 O O . GLU A 1 101 ? 19.096 -5.340 -34.911 1.00 97.00 101 GLU A O 1
ATOM 789 N N . ALA A 1 102 ? 17.635 -6.997 -35.350 1.00 96.81 102 ALA A N 1
ATOM 790 C CA . ALA A 1 102 ? 16.553 -6.428 -34.552 1.00 96.81 102 ALA A CA 1
ATOM 791 C C . ALA A 1 102 ? 16.882 -6.529 -33.054 1.00 96.81 102 ALA A C 1
ATOM 793 O O . ALA A 1 102 ? 16.752 -5.537 -32.333 1.00 96.81 102 ALA A O 1
ATOM 794 N N . ALA A 1 103 ? 17.399 -7.677 -32.603 1.00 96.88 103 ALA A N 1
ATOM 795 C CA . ALA A 1 103 ? 17.860 -7.867 -31.229 1.00 96.88 103 ALA A CA 1
ATOM 796 C C . ALA A 1 103 ? 18.971 -6.872 -30.851 1.00 96.88 103 ALA A C 1
ATOM 798 O O . ALA A 1 103 ? 18.878 -6.206 -29.819 1.00 96.88 103 ALA A O 1
ATOM 799 N N . ALA A 1 104 ? 19.975 -6.669 -31.712 1.00 97.06 104 ALA A N 1
ATOM 800 C CA . ALA A 1 104 ? 21.035 -5.681 -31.490 1.00 97.06 104 ALA A CA 1
ATOM 801 C C . ALA A 1 104 ? 20.490 -4.246 -31.345 1.00 97.06 104 ALA A C 1
ATOM 803 O O . ALA A 1 104 ? 20.938 -3.482 -30.481 1.00 97.06 104 ALA A O 1
ATOM 804 N N . SER A 1 105 ? 19.488 -3.882 -32.151 1.00 97.00 105 SER A N 1
ATOM 805 C CA . SER A 1 105 ? 18.817 -2.579 -32.063 1.00 97.00 105 SER A CA 1
ATOM 806 C C . SER A 1 105 ? 18.063 -2.410 -30.741 1.00 97.00 105 SER A C 1
ATOM 808 O O . SER A 1 105 ? 18.149 -1.352 -30.112 1.00 97.00 105 SER A O 1
ATOM 810 N N . LEU A 1 106 ? 17.386 -3.463 -30.275 1.00 96.38 106 LEU A N 1
ATOM 811 C CA . LEU A 1 106 ? 16.683 -3.478 -28.992 1.00 96.38 106 LEU A CA 1
ATOM 812 C C . LEU A 1 106 ? 17.651 -3.418 -27.801 1.00 96.38 106 LEU A C 1
ATOM 814 O O . LEU A 1 106 ? 17.422 -2.639 -26.877 1.00 96.38 106 LEU A O 1
ATOM 818 N N . TYR A 1 107 ? 18.776 -4.140 -27.840 1.00 96.75 107 TYR A N 1
ATOM 819 C CA . TYR A 1 107 ? 19.824 -4.031 -26.818 1.00 96.75 107 TYR A CA 1
ATOM 820 C C . TYR A 1 107 ? 20.420 -2.618 -26.754 1.00 96.75 107 TYR A C 1
ATOM 822 O O . TYR A 1 107 ? 20.635 -2.077 -25.666 1.00 96.75 107 TYR A O 1
ATOM 830 N N . LYS A 1 108 ? 20.645 -1.977 -27.908 1.00 96.94 108 LYS A N 1
ATOM 831 C CA . LYS A 1 108 ? 21.106 -0.583 -27.968 1.00 96.94 108 LYS A CA 1
ATOM 832 C C . LYS A 1 108 ? 20.083 0.379 -27.358 1.00 96.94 108 LYS A C 1
ATOM 834 O O . LYS A 1 108 ? 20.468 1.256 -26.584 1.00 96.94 108 LYS A O 1
ATOM 839 N N . ALA A 1 109 ? 18.800 0.205 -27.675 1.00 93.81 109 ALA A N 1
ATOM 840 C CA . ALA A 1 109 ? 17.720 0.992 -27.086 1.00 93.81 109 ALA A CA 1
ATOM 841 C C . ALA A 1 109 ? 17.638 0.786 -25.564 1.00 93.81 109 ALA A C 1
ATOM 843 O O . ALA A 1 109 ? 17.544 1.763 -24.822 1.00 93.81 109 ALA A O 1
ATOM 844 N N . ALA A 1 110 ? 17.780 -0.456 -25.088 1.00 92.69 110 ALA A N 1
ATOM 845 C CA . ALA A 1 110 ? 17.790 -0.773 -23.664 1.00 92.69 110 ALA A CA 1
ATOM 846 C C . ALA A 1 110 ? 18.917 -0.045 -22.921 1.00 92.69 110 ALA A C 1
ATOM 848 O O . ALA A 1 110 ? 18.666 0.616 -21.917 1.00 92.69 110 ALA A O 1
ATOM 849 N N . ASN A 1 111 ? 20.146 -0.094 -23.442 1.00 92.88 111 ASN A N 1
ATOM 850 C CA . ASN A 1 111 ? 21.282 0.616 -22.847 1.00 92.88 111 ASN A CA 1
ATOM 851 C C . ASN A 1 111 ? 21.075 2.142 -22.859 1.00 92.88 111 ASN A C 1
ATOM 853 O O . ASN A 1 111 ? 21.446 2.830 -21.908 1.00 92.88 111 ASN A O 1
ATOM 857 N N . GLY A 1 112 ? 20.441 2.682 -23.906 1.00 92.00 112 GLY A N 1
ATOM 858 C CA . GLY A 1 112 ? 20.031 4.087 -23.959 1.00 92.00 112 GLY A CA 1
ATOM 859 C C . GLY A 1 112 ? 19.044 4.455 -22.847 1.00 92.00 112 GLY A C 1
ATOM 860 O O . GLY A 1 112 ? 19.244 5.461 -22.164 1.00 92.00 112 GLY A O 1
ATOM 861 N N . ALA A 1 113 ? 18.032 3.616 -22.618 1.00 88.19 113 ALA A N 1
ATOM 862 C CA . ALA A 1 113 ? 17.049 3.800 -21.554 1.00 88.19 113 ALA A CA 1
ATOM 863 C C . ALA A 1 113 ? 17.679 3.706 -20.150 1.00 88.19 113 ALA A C 1
ATOM 865 O O . ALA A 1 113 ? 17.355 4.520 -19.285 1.00 88.19 113 ALA A O 1
ATOM 866 N N . GLU A 1 114 ? 18.633 2.794 -19.919 1.00 86.81 114 GLU A N 1
ATOM 867 C CA . GLU A 1 114 ? 19.376 2.739 -18.648 1.00 86.81 114 GLU A CA 1
ATOM 868 C C . GLU A 1 114 ? 20.212 3.992 -18.415 1.00 86.81 114 GLU A C 1
ATOM 870 O O . GLU A 1 114 ? 20.168 4.575 -17.334 1.00 86.81 114 GLU A O 1
ATOM 875 N N . HIS A 1 115 ? 20.945 4.450 -19.431 1.00 85.62 115 HIS A N 1
ATOM 876 C CA . HIS A 1 115 ? 21.720 5.680 -19.323 1.00 85.62 115 HIS A CA 1
ATOM 877 C C . HIS A 1 115 ? 20.836 6.909 -19.118 1.00 85.62 115 HIS A C 1
ATOM 879 O O . HIS A 1 115 ? 21.234 7.822 -18.395 1.00 85.62 115 HIS A O 1
ATOM 885 N N . ALA A 1 116 ? 19.656 6.955 -19.738 1.00 83.50 116 ALA A N 1
ATOM 886 C CA . ALA A 1 116 ? 18.690 8.020 -19.513 1.00 83.50 116 ALA A CA 1
ATOM 887 C C . ALA A 1 116 ? 18.155 7.983 -18.074 1.00 83.50 116 ALA A C 1
ATOM 889 O O . ALA A 1 116 ? 18.132 9.018 -17.414 1.00 83.50 116 ALA A O 1
ATOM 890 N N . ALA A 1 117 ? 17.796 6.803 -17.559 1.00 79.94 117 ALA A N 1
ATOM 891 C CA . ALA A 1 117 ? 17.345 6.627 -16.180 1.00 79.94 117 ALA A CA 1
ATOM 892 C C . ALA A 1 117 ? 18.437 6.978 -15.156 1.00 79.94 117 ALA A C 1
ATOM 894 O O . ALA A 1 117 ? 18.167 7.698 -14.200 1.00 79.94 117 ALA A O 1
ATOM 895 N N . ALA A 1 118 ? 19.688 6.577 -15.397 1.00 80.19 118 ALA A N 1
ATOM 896 C CA . ALA A 1 118 ? 20.833 6.910 -14.547 1.00 80.19 118 ALA A CA 1
ATOM 897 C C . ALA A 1 118 ? 21.171 8.414 -14.527 1.00 80.19 118 ALA A C 1
ATOM 899 O O . ALA A 1 118 ? 21.849 8.878 -13.614 1.00 80.19 118 ALA A O 1
ATOM 900 N N . ARG A 1 119 ? 20.692 9.193 -15.508 1.00 75.25 119 ARG A N 1
ATOM 901 C CA . ARG A 1 119 ? 20.801 10.663 -15.529 1.00 75.25 119 ARG A CA 1
ATOM 902 C C . ARG A 1 119 ? 19.622 11.378 -14.861 1.00 75.25 119 ARG A C 1
ATOM 904 O O . ARG A 1 119 ? 19.703 12.585 -14.670 1.00 75.25 119 ARG A O 1
ATOM 911 N N . ARG A 1 120 ? 18.554 10.676 -14.469 1.00 67.31 120 ARG A N 1
ATOM 912 C CA . ARG A 1 120 ? 17.420 11.260 -13.724 1.00 67.31 120 ARG A CA 1
ATOM 913 C C . ARG A 1 120 ? 17.656 11.606 -12.238 1.00 67.31 120 ARG A C 1
ATOM 915 O O . ARG A 1 120 ? 16.891 12.437 -11.760 1.00 67.31 120 ARG A O 1
ATOM 922 N N . PRO A 1 121 ? 18.653 11.077 -11.489 1.00 62.50 121 PRO A N 1
ATOM 923 C CA . PRO A 1 121 ? 18.826 11.394 -10.063 1.00 62.50 121 PRO A CA 1
ATOM 924 C C . PRO A 1 121 ? 18.937 12.893 -9.753 1.00 62.50 121 PRO A C 1
ATOM 926 O O . PRO A 1 121 ? 18.483 13.337 -8.704 1.00 62.50 121 PRO A O 1
ATOM 929 N N . TRP A 1 122 ? 19.474 13.680 -10.687 1.00 53.34 122 TRP A N 1
ATOM 930 C CA . TRP A 1 122 ? 19.610 15.132 -10.553 1.00 53.34 122 TRP A CA 1
ATOM 931 C C . TRP A 1 122 ? 18.249 15.846 -10.531 1.00 53.34 122 TRP A C 1
ATOM 933 O O . TRP A 1 122 ? 18.060 16.754 -9.738 1.00 53.34 122 TRP A O 1
ATOM 943 N N . GLN A 1 123 ? 17.247 15.352 -11.268 1.00 58.66 123 GLN A N 1
ATOM 944 C CA . GLN A 1 123 ? 15.897 15.931 -11.251 1.00 58.66 123 GLN A CA 1
ATOM 945 C C . GLN A 1 123 ? 15.167 15.705 -9.921 1.00 58.66 123 GLN A C 1
ATOM 947 O O . GLN A 1 123 ? 14.337 16.519 -9.536 1.00 58.66 123 GLN A O 1
ATOM 952 N N . ALA A 1 124 ? 15.455 14.612 -9.207 1.00 63.22 124 ALA A N 1
ATOM 953 C CA . ALA A 1 124 ? 14.868 14.371 -7.890 1.00 63.22 124 ALA A CA 1
ATOM 954 C C . ALA A 1 124 ? 15.478 15.289 -6.819 1.00 63.22 124 ALA A C 1
A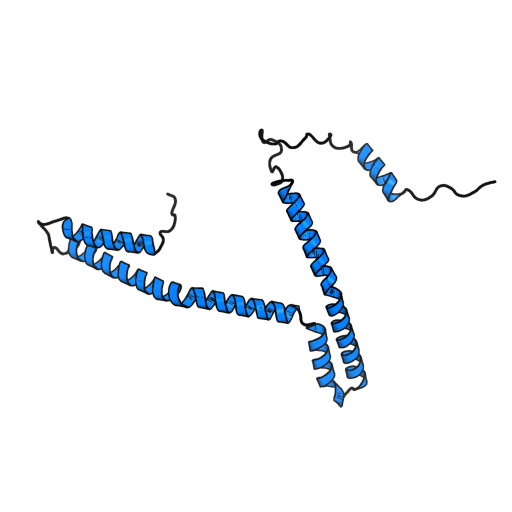TOM 956 O O . ALA A 1 124 ? 14.753 15.757 -5.944 1.00 63.22 124 ALA A O 1
ATOM 957 N N . ALA A 1 125 ? 16.783 15.572 -6.909 1.00 68.25 125 ALA A N 1
ATOM 958 C CA . ALA A 1 125 ? 17.439 16.569 -6.069 1.00 68.25 125 ALA A CA 1
ATOM 959 C C . ALA A 1 125 ? 16.907 17.982 -6.363 1.00 68.25 125 ALA A C 1
ATOM 961 O O . ALA A 1 125 ? 16.531 18.675 -5.425 1.00 68.25 125 ALA A O 1
ATOM 962 N N . ASP A 1 126 ? 16.752 18.350 -7.640 1.00 72.06 126 ASP A N 1
ATOM 963 C CA . ASP A 1 126 ? 16.184 19.643 -8.049 1.00 72.06 126 ASP A CA 1
ATOM 964 C C . ASP A 1 126 ? 14.726 19.810 -7.577 1.00 72.06 126 ASP A C 1
ATOM 966 O O . ASP A 1 126 ? 14.320 20.879 -7.123 1.00 72.06 126 ASP A O 1
ATOM 970 N N . LEU A 1 127 ? 13.919 18.742 -7.637 1.00 75.56 127 LEU A N 1
ATOM 971 C CA . LEU A 1 127 ? 12.547 18.748 -7.116 1.00 75.56 127 LEU A CA 1
ATOM 972 C C . LEU A 1 127 ? 12.508 18.819 -5.584 1.00 75.56 127 LEU A C 1
ATOM 974 O O . LEU A 1 127 ? 11.637 19.492 -5.035 1.00 75.56 127 LEU A O 1
ATOM 978 N N . ALA A 1 128 ? 13.429 18.145 -4.890 1.00 80.25 128 ALA A N 1
ATOM 979 C CA . ALA A 1 128 ? 13.538 18.216 -3.434 1.00 80.25 128 ALA A CA 1
ATOM 980 C C . ALA A 1 128 ? 13.995 19.606 -2.967 1.00 80.25 128 ALA A C 1
ATOM 982 O O . ALA A 1 128 ? 13.454 20.127 -1.993 1.00 80.25 128 ALA A O 1
ATOM 983 N N . GLU A 1 129 ? 14.935 20.227 -3.680 1.00 83.69 129 GLU A N 1
ATOM 984 C CA . GLU A 1 129 ? 15.373 21.603 -3.442 1.00 83.69 129 GLU A CA 1
ATOM 985 C C . GLU A 1 129 ? 14.237 22.596 -3.718 1.00 83.69 129 GLU A C 1
ATOM 987 O O . GLU A 1 129 ? 13.928 23.426 -2.864 1.00 83.69 129 GLU A O 1
ATOM 992 N N . GLY A 1 130 ? 13.523 22.444 -4.839 1.00 84.00 130 GLY A N 1
ATOM 993 C CA . GLY A 1 130 ? 12.344 23.254 -5.150 1.00 84.00 130 GLY A CA 1
ATOM 994 C C . GLY A 1 130 ? 11.222 23.107 -4.115 1.00 84.00 130 GLY A C 1
ATOM 995 O O . GLY A 1 130 ? 10.590 24.094 -3.738 1.00 84.00 130 GLY A O 1
ATOM 996 N N . GLN A 1 131 ? 10.996 21.898 -3.595 1.00 84.88 131 GLN A N 1
ATOM 997 C CA . GLN A 1 131 ? 10.013 21.654 -2.538 1.00 84.88 131 GLN A CA 1
ATOM 998 C C . GLN A 1 131 ? 10.443 22.283 -1.207 1.00 84.88 131 GLN A C 1
ATOM 1000 O O . GLN A 1 131 ? 9.630 22.939 -0.559 1.00 84.88 131 GLN A O 1
ATOM 1005 N N . ALA A 1 132 ? 11.717 22.151 -0.828 1.00 86.56 132 ALA A N 1
ATOM 1006 C CA . ALA A 1 132 ? 12.262 22.804 0.359 1.00 86.56 132 ALA A CA 1
ATOM 1007 C C . ALA A 1 132 ? 12.165 24.334 0.258 1.00 86.56 132 ALA A C 1
ATOM 1009 O O . ALA A 1 132 ? 11.834 24.996 1.239 1.00 86.56 132 ALA A O 1
ATOM 1010 N N . GLN A 1 133 ? 12.381 24.895 -0.934 1.00 85.62 133 GLN A N 1
ATOM 1011 C CA . GLN A 1 133 ? 12.219 26.322 -1.190 1.00 85.62 133 GLN A CA 1
ATOM 1012 C C . GLN A 1 133 ? 10.752 26.761 -1.064 1.00 85.62 133 GLN A C 1
ATOM 1014 O O . GLN A 1 133 ? 10.472 27.773 -0.425 1.00 85.62 133 GLN A O 1
ATOM 1019 N N . LEU A 1 134 ? 9.800 25.983 -1.592 1.00 81.31 134 LEU A N 1
ATOM 1020 C CA . LEU A 1 134 ? 8.366 26.243 -1.414 1.00 81.31 134 LEU A CA 1
ATOM 1021 C C . LEU A 1 134 ? 7.932 26.161 0.053 1.00 81.31 134 LEU A C 1
ATOM 1023 O O . LEU A 1 134 ? 7.109 26.962 0.497 1.00 81.31 134 LEU A O 1
ATOM 1027 N N . ASP A 1 135 ? 8.466 25.206 0.807 1.00 84.31 135 ASP A N 1
ATOM 1028 C CA . ASP A 1 135 ? 8.145 25.049 2.223 1.00 84.31 135 ASP A CA 1
ATOM 1029 C C . ASP A 1 135 ? 8.781 26.161 3.073 1.00 84.31 135 ASP A C 1
ATOM 1031 O O . ASP A 1 135 ? 8.127 26.657 3.990 1.00 84.31 135 ASP A O 1
ATOM 1035 N N . ALA A 1 136 ? 9.978 26.641 2.717 1.00 84.06 136 ALA A N 1
ATOM 1036 C CA . ALA A 1 136 ? 10.566 27.848 3.301 1.00 84.06 136 ALA A CA 1
ATOM 1037 C C . ALA A 1 136 ? 9.698 29.087 3.023 1.00 84.06 136 ALA A C 1
ATOM 1039 O O . ALA A 1 136 ? 9.339 29.805 3.952 1.00 84.06 136 ALA A O 1
ATOM 1040 N N . MET A 1 137 ? 9.240 29.277 1.779 1.00 78.38 137 MET A N 1
ATOM 1041 C CA . MET A 1 137 ? 8.325 30.374 1.433 1.00 78.38 137 MET A CA 1
ATOM 1042 C C . MET A 1 137 ? 7.000 30.304 2.207 1.00 78.38 137 MET A C 1
ATOM 1044 O O . MET A 1 137 ? 6.458 31.336 2.590 1.00 78.38 137 MET A O 1
ATOM 1048 N N . ARG A 1 138 ? 6.466 29.102 2.459 1.00 79.31 138 ARG A N 1
ATOM 1049 C CA . ARG A 1 138 ? 5.259 28.909 3.287 1.00 79.31 138 ARG A CA 1
ATOM 1050 C C . ARG A 1 138 ? 5.505 29.141 4.774 1.00 79.31 138 ARG A C 1
ATOM 1052 O O . ARG A 1 138 ? 4.570 29.513 5.477 1.00 79.31 138 ARG A O 1
ATOM 1059 N N . ALA A 1 139 ? 6.713 28.871 5.262 1.00 79.88 139 ALA A N 1
ATOM 1060 C CA . ALA A 1 139 ? 7.089 29.153 6.641 1.00 79.88 139 ALA A CA 1
ATOM 1061 C C . ALA A 1 139 ? 7.222 30.665 6.874 1.00 79.88 139 ALA A C 1
ATOM 1063 O O . ALA A 1 139 ? 6.734 31.164 7.886 1.00 79.88 139 ALA A O 1
ATOM 1064 N N . ASP A 1 140 ? 7.801 31.380 5.906 1.00 75.62 140 ASP A N 1
ATOM 1065 C CA . ASP A 1 140 ? 7.941 32.839 5.942 1.00 75.62 140 ASP A CA 1
ATOM 1066 C C . ASP A 1 140 ? 6.603 33.559 5.683 1.00 75.62 140 ASP A C 1
ATOM 1068 O O . ASP A 1 140 ? 6.348 34.625 6.244 1.00 75.62 140 ASP A O 1
ATOM 1072 N N . HIS A 1 141 ? 5.704 32.949 4.900 1.00 63.31 141 HIS A N 1
ATOM 1073 C CA . HIS A 1 141 ? 4.339 33.426 4.659 1.00 63.31 141 HIS A CA 1
ATOM 1074 C C . HIS A 1 141 ? 3.296 32.365 5.051 1.00 63.31 141 HIS A C 1
ATOM 1076 O O . HIS A 1 141 ? 2.821 31.610 4.189 1.00 63.31 141 HIS A O 1
ATOM 1082 N N . PRO A 1 142 ? 2.909 32.289 6.341 1.00 60.31 142 PRO A N 1
ATOM 1083 C CA . PRO A 1 142 ? 1.949 31.306 6.829 1.00 60.31 142 PRO A CA 1
ATOM 1084 C C . PRO A 1 142 ? 0.559 31.545 6.222 1.00 60.31 142 PRO A C 1
ATOM 1086 O O . PRO A 1 142 ? -0.227 32.343 6.716 1.00 60.31 142 PRO A O 1
ATOM 1089 N N . ALA A 1 143 ? 0.270 30.786 5.162 1.00 57.62 143 ALA A N 1
ATOM 1090 C CA . ALA A 1 143 ? -0.949 30.777 4.352 1.00 57.62 143 ALA A CA 1
ATOM 1091 C C . ALA A 1 143 ? -1.261 32.090 3.594 1.00 57.62 143 ALA A C 1
ATOM 1093 O O . ALA A 1 143 ? -1.143 33.184 4.137 1.00 57.62 143 ALA A O 1
ATOM 1094 N N . PRO A 1 144 ? -1.745 32.008 2.336 1.00 53.78 144 PRO A N 1
ATOM 1095 C CA . PRO A 1 144 ? -2.319 33.173 1.686 1.00 53.78 144 PRO A CA 1
ATOM 1096 C C . PRO A 1 144 ? -3.541 33.588 2.499 1.00 53.78 144 PRO A C 1
ATOM 1098 O O . PRO A 1 144 ? -4.448 32.780 2.721 1.00 53.78 144 PRO A O 1
ATOM 1101 N N . CYS A 1 145 ? -3.554 34.840 2.936 1.00 54.69 145 CYS A N 1
ATOM 1102 C CA . CYS A 1 145 ? -4.722 35.536 3.440 1.00 54.69 145 CYS A CA 1
ATOM 1103 C C . CYS A 1 145 ? -5.908 35.304 2.493 1.00 54.69 145 CYS A C 1
ATOM 110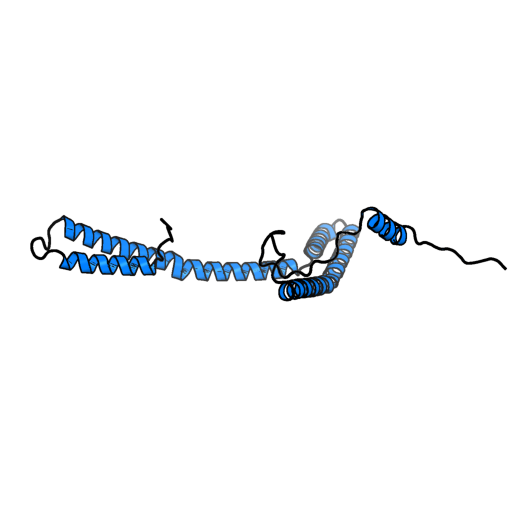5 O O . CYS A 1 145 ? -6.069 35.944 1.457 1.00 54.69 145 CYS A O 1
ATOM 1107 N N . ARG A 1 146 ? -6.734 34.308 2.815 1.00 52.25 146 ARG A N 1
ATOM 1108 C CA . ARG A 1 146 ? -7.864 33.874 1.989 1.00 52.25 146 ARG A CA 1
ATOM 1109 C C . ARG A 1 146 ? -9.108 34.719 2.239 1.00 52.25 146 ARG A C 1
ATOM 1111 O O . ARG A 1 146 ? -10.203 34.192 2.149 1.00 52.25 146 ARG A O 1
ATOM 1118 N N . VAL A 1 147 ? -8.975 36.005 2.548 1.00 49.72 147 VAL A N 1
ATOM 1119 C CA . VAL A 1 147 ? -10.096 36.952 2.509 1.00 49.72 147 VAL A CA 1
ATOM 1120 C C . VAL A 1 147 ? -9.508 38.355 2.314 1.00 49.72 147 VAL A C 1
ATOM 1122 O O . VAL A 1 147 ? -8.831 38.827 3.224 1.00 49.72 147 VAL A O 1
ATOM 1125 N N . PRO A 1 148 ? -9.752 39.028 1.177 1.00 53.34 148 PRO A N 1
ATOM 1126 C CA . PRO A 1 148 ? -9.326 40.416 0.959 1.00 53.34 148 PRO A CA 1
ATOM 1127 C C . PRO A 1 148 ? -9.851 41.413 2.009 1.00 53.34 148 PRO A C 1
ATOM 1129 O O . PRO A 1 148 ? -9.285 42.485 2.153 1.00 53.34 148 PRO A O 1
ATOM 1132 N N . ASP A 1 149 ? -10.884 41.038 2.773 1.00 54.06 149 ASP A N 1
ATOM 1133 C CA . ASP A 1 149 ? -11.566 41.904 3.744 1.00 54.06 149 ASP A CA 1
ATOM 1134 C C . ASP A 1 149 ? -11.451 41.419 5.206 1.00 54.06 149 ASP A C 1
ATOM 1136 O O . ASP A 1 149 ? -12.273 41.779 6.052 1.00 54.06 149 ASP A O 1
ATOM 1140 N N . SER A 1 150 ? -10.478 40.560 5.542 1.00 50.47 150 SER A N 1
ATOM 1141 C CA . SER A 1 150 ? -10.258 40.204 6.953 1.00 50.47 150 SER A CA 1
ATOM 1142 C C . SER A 1 150 ? -9.534 41.346 7.684 1.00 50.47 150 SER A C 1
ATOM 1144 O O . SER A 1 150 ? -8.440 41.720 7.263 1.00 50.47 150 SER A O 1
ATOM 1146 N N . PRO A 1 151 ? -10.081 41.869 8.799 1.00 58.97 151 PRO A N 1
ATOM 1147 C CA . PRO A 1 151 ? -9.472 42.966 9.560 1.00 58.97 151 PRO A CA 1
ATOM 1148 C C . PRO A 1 151 ? -8.150 42.590 10.254 1.00 58.97 151 PRO A C 1
ATOM 1150 O O . PRO A 1 151 ? -7.479 43.472 10.783 1.00 58.97 151 PRO A O 1
ATOM 1153 N N . ASP A 1 152 ? -7.766 41.309 10.232 1.00 55.56 152 ASP A N 1
ATOM 1154 C CA . ASP A 1 152 ? -6.546 40.784 10.857 1.00 55.56 152 ASP A CA 1
ATOM 1155 C C . ASP A 1 152 ? -5.413 40.525 9.845 1.00 55.56 152 ASP A C 1
ATOM 1157 O O . ASP A 1 152 ? -4.394 39.914 10.174 1.00 55.56 152 ASP A O 1
ATOM 1161 N N . CYS A 1 153 ? -5.573 40.961 8.593 1.00 56.50 153 CYS A N 1
ATOM 1162 C CA . CYS A 1 153 ? -4.559 40.777 7.565 1.00 56.50 153 CYS A CA 1
ATOM 1163 C C . CYS A 1 153 ? -3.450 41.836 7.697 1.00 56.50 153 CYS A C 1
ATOM 1165 O O . CYS A 1 153 ? -3.683 43.018 7.470 1.00 56.50 153 CYS A O 1
ATOM 1167 N N . THR A 1 154 ? -2.234 41.416 8.053 1.00 56.31 154 THR A N 1
ATOM 1168 C CA . THR A 1 154 ? -1.040 42.279 8.188 1.00 56.31 154 THR A CA 1
ATOM 1169 C C . THR A 1 154 ? -0.167 42.316 6.935 1.00 56.31 154 THR A C 1
ATOM 1171 O O . THR A 1 154 ? 0.982 42.761 6.995 1.00 56.31 154 THR A O 1
ATOM 1174 N N . CYS A 1 155 ? -0.676 41.839 5.795 1.00 61.03 155 CYS A N 1
ATOM 1175 C CA . CYS A 1 155 ? 0.017 42.013 4.525 1.00 61.03 155 CYS A CA 1
ATOM 1176 C C . CYS A 1 155 ? 0.239 43.517 4.305 1.00 61.03 155 CYS A C 1
ATOM 1178 O O . CYS A 1 155 ? -0.720 44.276 4.453 1.00 61.03 155 CYS A O 1
ATOM 1180 N N . PRO A 1 156 ? 1.468 43.969 3.999 1.00 56.50 156 PRO A N 1
ATOM 1181 C CA . PRO A 1 156 ? 1.651 45.344 3.564 1.00 56.50 156 PRO A CA 1
ATOM 1182 C C . PRO A 1 156 ? 0.731 45.561 2.362 1.00 56.50 156 PRO A C 1
ATOM 1184 O O . PRO A 1 156 ? 0.621 44.665 1.523 1.00 56.50 156 PRO A O 1
ATOM 1187 N N . ASP A 1 157 ? 0.049 46.705 2.308 1.00 55.50 157 ASP A N 1
ATOM 1188 C CA . ASP A 1 157 ? -0.649 47.167 1.109 1.00 55.50 157 ASP A CA 1
ATOM 1189 C C . ASP A 1 157 ? 0.397 47.290 -0.010 1.00 55.50 157 ASP A C 1
ATOM 1191 O O . ASP A 1 157 ? 0.981 48.355 -0.224 1.00 55.50 157 ASP A O 1
ATOM 1195 N N . GLU A 1 158 ? 0.731 46.176 -0.663 1.00 54.00 158 GLU A N 1
ATOM 1196 C CA . GLU A 1 158 ? 1.569 46.212 -1.844 1.00 54.00 158 GLU A CA 1
ATOM 1197 C C . GLU A 1 158 ? 0.815 47.005 -2.903 1.00 54.00 158 GLU A C 1
ATOM 1199 O O . GLU A 1 158 ? -0.404 46.896 -3.062 1.00 54.00 158 GLU A O 1
ATOM 1204 N N . GLU A 1 159 ? 1.584 47.883 -3.533 1.00 59.34 159 GLU A N 1
ATOM 1205 C CA . GLU A 1 159 ? 1.161 49.008 -4.348 1.00 59.34 159 GLU A CA 1
ATOM 1206 C C . GLU A 1 159 ? -0.029 48.697 -5.269 1.00 59.34 159 GLU A C 1
ATOM 1208 O O . GLU A 1 159 ? -0.148 47.584 -5.793 1.00 59.34 159 GLU A O 1
ATOM 1213 N N . PRO A 1 160 ? -0.904 49.695 -5.520 1.00 60.12 160 PRO A N 1
ATOM 1214 C CA . PRO A 1 160 ? -2.059 49.523 -6.389 1.00 60.12 160 PRO A CA 1
ATOM 1215 C C . PRO A 1 160 ? -1.635 48.863 -7.703 1.00 60.12 160 PRO A C 1
ATOM 1217 O O . PRO A 1 160 ? -0.583 49.221 -8.245 1.00 60.12 160 PRO A O 1
ATOM 1220 N N . PRO A 1 161 ? -2.441 47.920 -8.232 1.00 58.28 161 PRO A N 1
ATOM 1221 C CA . PRO A 1 161 ? -2.089 47.194 -9.438 1.00 58.28 161 PRO A CA 1
ATOM 1222 C C . PRO A 1 161 ? -1.690 48.202 -10.506 1.00 58.28 161 PRO A C 1
ATOM 1224 O O . PRO A 1 161 ? -2.454 49.125 -10.810 1.00 58.28 161 PRO A O 1
ATOM 1227 N N . LEU A 1 162 ? -0.470 48.041 -11.029 1.00 59.78 162 LEU A N 1
ATOM 1228 C CA . LEU A 1 162 ? 0.048 48.832 -12.135 1.00 59.78 162 LEU A CA 1
ATOM 1229 C C . LEU A 1 162 ? -1.074 48.991 -13.159 1.00 59.78 162 LEU A C 1
ATOM 1231 O O . LEU A 1 162 ? -1.637 47.994 -13.623 1.00 59.78 162 LEU A O 1
ATOM 1235 N N . SER A 1 163 ? -1.433 50.241 -13.465 1.00 68.00 163 SER A N 1
ATOM 1236 C CA . SER A 1 163 ? -2.489 50.518 -14.435 1.00 68.00 163 SER A CA 1
ATOM 1237 C C . SER A 1 163 ? -2.209 49.729 -15.717 1.00 68.00 163 SER A C 1
ATOM 1239 O O . SER A 1 163 ? -1.051 49.448 -16.048 1.00 68.00 163 SER A O 1
ATOM 1241 N N . GLY A 1 164 ? -3.257 49.336 -16.446 1.00 69.38 164 GLY A N 1
ATOM 1242 C CA . GLY A 1 164 ? -3.110 48.479 -17.632 1.00 69.38 164 GLY A CA 1
ATOM 1243 C C . GLY A 1 164 ? -2.082 48.990 -18.656 1.00 69.38 164 GLY A C 1
AT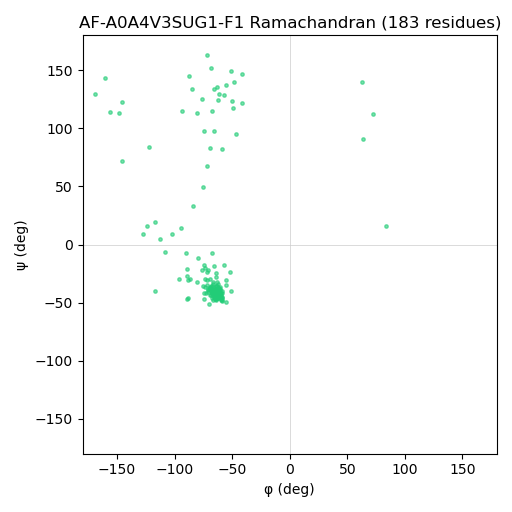OM 1244 O O . GLY A 1 164 ? -1.495 48.196 -19.394 1.00 69.38 164 GLY A O 1
ATOM 1245 N N . ASP A 1 165 ? -1.800 50.294 -18.651 1.00 70.81 165 ASP A N 1
ATOM 1246 C CA . ASP A 1 165 ? -0.791 50.935 -19.494 1.00 70.81 165 ASP A CA 1
ATOM 1247 C C . ASP A 1 165 ? 0.653 50.676 -19.024 1.00 70.81 165 ASP A C 1
ATOM 1249 O O . ASP A 1 165 ? 1.549 50.454 -19.846 1.00 70.81 165 ASP A O 1
ATOM 1253 N N . SER A 1 166 ? 0.885 50.603 -17.714 1.00 65.06 166 SER A N 1
ATOM 1254 C CA . SER A 1 166 ? 2.184 50.249 -17.128 1.00 65.06 166 SER A CA 1
ATOM 1255 C C . SER A 1 166 ? 2.537 48.778 -17.375 1.00 65.06 166 SER A C 1
ATOM 1257 O O . SER A 1 166 ? 3.673 48.468 -17.739 1.00 65.06 166 SER A O 1
ATOM 1259 N N . LEU A 1 167 ? 1.553 47.875 -17.286 1.00 65.88 167 LEU A N 1
ATOM 1260 C CA . LEU A 1 167 ? 1.730 46.452 -17.614 1.00 65.88 167 LEU A CA 1
ATOM 1261 C C . LEU A 1 167 ? 2.051 46.233 -19.099 1.00 65.88 167 LEU A C 1
ATOM 1263 O O . LEU A 1 167 ? 2.951 45.457 -19.429 1.00 65.88 167 LEU A O 1
ATOM 1267 N N . ARG A 1 168 ? 1.374 46.954 -20.005 1.00 68.88 168 ARG A N 1
ATOM 1268 C CA . ARG A 1 168 ? 1.704 46.922 -21.441 1.00 68.88 168 ARG A CA 1
ATOM 1269 C C . ARG A 1 168 ? 3.124 47.392 -21.714 1.00 68.88 168 ARG A C 1
ATOM 1271 O O . ARG A 1 168 ? 3.808 46.774 -22.524 1.00 68.88 168 ARG A O 1
ATOM 1278 N N . THR A 1 169 ? 3.563 48.456 -21.048 1.00 69.19 169 THR A N 1
ATOM 1279 C CA . THR A 1 169 ? 4.894 49.039 -21.258 1.00 69.19 169 THR A CA 1
ATOM 1280 C C . THR A 1 169 ? 6.003 48.091 -20.787 1.00 69.19 169 THR A C 1
ATOM 1282 O O . THR A 1 169 ? 6.975 47.880 -21.513 1.00 69.19 169 THR A O 1
ATOM 1285 N N . ALA A 1 170 ? 5.827 47.440 -19.632 1.00 65.38 170 ALA A N 1
ATOM 1286 C CA . ALA A 1 170 ? 6.781 46.461 -19.109 1.00 65.38 170 ALA A CA 1
ATOM 1287 C C . ALA A 1 170 ? 6.890 45.206 -20.000 1.00 65.38 170 ALA A C 1
ATOM 1289 O O . ALA A 1 170 ? 7.992 44.753 -20.313 1.00 65.38 170 ALA A O 1
ATOM 1290 N N . LEU A 1 171 ? 5.756 44.683 -20.482 1.00 64.88 171 LEU A N 1
ATOM 1291 C CA . LEU A 1 171 ? 5.738 43.529 -21.388 1.00 64.88 171 LEU A CA 1
ATOM 1292 C C . LEU A 1 171 ? 6.323 43.854 -22.770 1.00 64.88 171 LEU A C 1
ATOM 1294 O O . LEU A 1 171 ? 7.037 43.026 -23.337 1.00 64.88 171 LEU A O 1
ATOM 1298 N N . HIS A 1 172 ? 6.088 45.059 -23.300 1.00 62.34 172 HIS A N 1
ATOM 1299 C CA . HIS A 1 172 ? 6.669 45.465 -24.583 1.00 62.34 172 HIS A CA 1
ATOM 1300 C C . HIS A 1 172 ? 8.193 45.625 -24.522 1.00 62.34 172 HIS A C 1
ATOM 1302 O O . HIS A 1 172 ? 8.872 45.279 -25.489 1.00 62.34 172 HIS A O 1
ATOM 1308 N N . GLY A 1 173 ? 8.735 46.100 -23.395 1.00 59.50 173 GLY A N 1
ATOM 1309 C CA . GLY A 1 173 ? 10.181 46.206 -23.193 1.00 59.50 173 GLY A CA 1
ATOM 1310 C C . GLY A 1 173 ? 10.882 44.846 -23.180 1.00 59.50 173 GLY A C 1
ATOM 1311 O O . GLY A 1 173 ? 11.977 44.716 -23.724 1.00 59.50 173 GLY A O 1
ATOM 1312 N N . HIS A 1 174 ? 10.234 43.817 -22.626 1.00 53.34 174 HIS A N 1
ATOM 1313 C CA . HIS A 1 174 ? 10.849 42.498 -22.482 1.00 53.34 174 HIS A CA 1
ATOM 1314 C C . HIS A 1 174 ? 10.655 41.581 -23.698 1.00 53.34 174 HIS A C 1
ATOM 1316 O O . HIS A 1 174 ? 11.536 40.780 -23.997 1.00 53.34 174 HIS A O 1
ATOM 1322 N N . LEU A 1 175 ? 9.548 41.727 -24.435 1.00 57.75 175 LEU A N 1
ATOM 1323 C CA . LEU A 1 175 ? 9.265 40.911 -25.624 1.00 57.75 175 LEU A CA 1
ATOM 1324 C C . LEU A 1 175 ? 9.826 41.494 -26.932 1.00 57.75 175 LEU A C 1
ATOM 1326 O O . LEU A 1 175 ? 10.018 40.742 -27.884 1.00 57.75 175 LEU A O 1
ATOM 1330 N N . PHE A 1 176 ? 10.117 42.802 -26.996 1.00 55.94 176 PHE A N 1
ATOM 1331 C CA . PHE A 1 176 ? 10.584 43.464 -28.228 1.00 55.94 176 PHE A CA 1
ATOM 1332 C C . PHE A 1 176 ? 11.889 44.269 -28.083 1.00 55.94 176 PHE A C 1
ATOM 1334 O O . PHE A 1 176 ? 12.294 44.952 -29.024 1.00 55.94 176 PHE A O 1
ATOM 1341 N N . GLY A 1 177 ? 12.590 44.171 -26.951 1.00 49.94 177 GLY A N 1
ATOM 1342 C CA . GLY A 1 177 ? 13.870 44.845 -26.691 1.00 49.94 177 GLY A CA 1
ATOM 1343 C C . GLY A 1 177 ? 15.083 44.225 -27.396 1.00 49.94 177 GLY A C 1
ATOM 1344 O O . GLY A 1 177 ? 16.096 43.961 -26.757 1.00 49.94 177 GLY A O 1
ATOM 1345 N N . GLY A 1 178 ? 14.987 43.982 -28.704 1.00 50.66 178 GLY A N 1
ATOM 1346 C CA . GLY A 1 178 ? 16.120 43.667 -29.569 1.00 50.66 178 GLY A CA 1
ATOM 1347 C C . GLY A 1 178 ? 16.679 44.926 -30.241 1.00 50.66 178 GLY A C 1
ATOM 1348 O O . GLY A 1 178 ? 16.028 45.520 -31.095 1.00 50.66 178 GLY A O 1
ATOM 1349 N N . SER A 1 179 ? 17.918 45.272 -29.888 1.00 53.88 179 SER A N 1
ATOM 1350 C CA . SER A 1 179 ? 18.944 45.786 -30.814 1.00 53.88 179 SER A CA 1
ATOM 1351 C C . SER A 1 179 ? 18.702 47.133 -31.526 1.00 53.88 179 SER A C 1
ATOM 1353 O O . SER A 1 179 ? 18.276 47.171 -32.678 1.00 53.88 179 SER A O 1
ATOM 1355 N N . ARG A 1 180 ? 19.149 48.245 -30.923 1.00 47.03 180 ARG A N 1
ATOM 1356 C CA . ARG A 1 180 ? 19.676 49.428 -31.648 1.00 47.03 180 ARG A CA 1
ATOM 1357 C C . ARG A 1 180 ? 20.804 50.050 -30.809 1.00 47.03 180 ARG A C 1
ATOM 1359 O O . ARG A 1 180 ? 20.560 50.388 -29.664 1.00 47.03 180 ARG A O 1
ATOM 1366 N N . GLY A 1 181 ? 22.036 50.223 -31.270 1.00 45.34 181 GLY A N 1
ATOM 1367 C CA . GLY A 1 181 ? 22.583 49.988 -32.593 1.00 45.34 181 GLY A CA 1
ATOM 1368 C C . GLY A 1 181 ? 24.105 49.859 -32.540 1.00 45.34 181 GLY A C 1
ATOM 1369 O O . GLY A 1 181 ? 24.782 50.533 -31.767 1.00 45.34 181 GLY A O 1
ATOM 1370 N N . LEU A 1 182 ? 24.600 48.967 -33.390 1.00 49.31 182 LEU A N 1
ATOM 1371 C CA . LEU A 1 182 ? 25.901 49.091 -34.026 1.00 49.31 182 LEU A CA 1
ATOM 1372 C C . LEU A 1 182 ? 25.710 49.907 -35.315 1.00 49.31 182 LEU A C 1
ATOM 1374 O O . LEU A 1 182 ? 24.688 49.768 -35.987 1.00 49.31 182 LEU A O 1
ATOM 1378 N N . ASP A 1 183 ? 26.732 50.704 -35.614 1.00 53.38 183 ASP A N 1
ATOM 1379 C CA . ASP A 1 183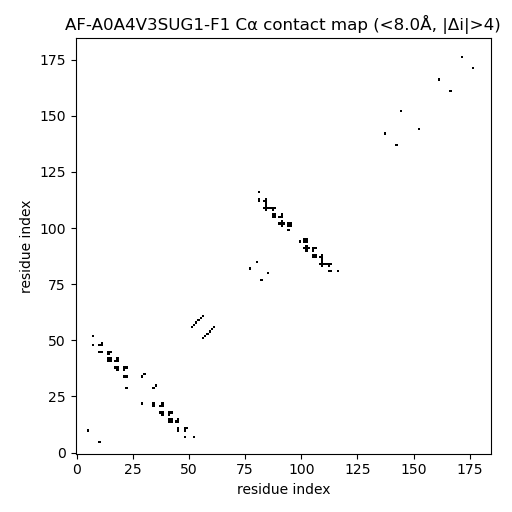 ? 27.032 51.422 -36.857 1.00 53.38 183 ASP A CA 1
ATOM 1380 C C . ASP A 1 183 ? 26.194 52.652 -37.246 1.00 53.38 183 ASP A C 1
ATOM 1382 O O . ASP A 1 183 ? 25.066 52.561 -37.728 1.00 53.38 183 ASP A O 1
ATOM 1386 N N . GLN A 1 184 ? 26.842 53.826 -37.222 1.00 52.56 184 GLN A N 1
ATOM 1387 C CA . GLN A 1 184 ? 27.584 54.288 -38.406 1.00 52.56 184 GLN A CA 1
ATOM 1388 C C . GLN A 1 184 ? 28.484 55.511 -38.113 1.00 52.56 184 GLN A C 1
ATOM 1390 O O . GLN A 1 184 ? 27.987 56.552 -37.689 1.00 52.56 184 GLN A O 1
ATOM 1395 N N . ARG A 1 185 ? 29.753 55.363 -38.532 1.00 50.84 185 ARG A N 1
ATOM 1396 C CA . ARG A 1 185 ? 30.832 56.349 -38.778 1.00 50.84 185 ARG A CA 1
ATOM 1397 C C . ARG A 1 185 ? 31.717 56.792 -37.619 1.00 50.84 185 ARG A C 1
ATOM 1399 O O . ARG A 1 185 ? 31.221 57.438 -36.677 1.00 50.84 185 ARG A O 1
#

Radius of gyration: 35.68 Å; Cα contacts (8 Å, |Δi|>4): 74; chains: 1; bounding box: 67×73×85 Å

Mean predicted aligned error: 18.67 Å